Protein AF-A0A1D1YN50-F1 (afdb_monomer)

InterPro domains:
  IPR000490 Glycoside hydrolase family 17 [PF00332] (2-172)
  IPR000490 Glycoside hydrolase family 17 [PF00332] (210-280)
  IPR012946 X8 domain [PF07983] (283-335)
  IPR012946 X8 domain [SM00768] (282-335)
  IPR017853 Glycoside hydrolase superfamily [SSF51445] (2-279)
  IPR044965 Glycoside hydrolase family 17, plant [PTHR32227] (2-334)

Foldseek 3Di:
DQEEQCVPPPVVCLVVRLVSQVVVLVVCVVVVNLVVDPGEYEHELVQWPDLPQLLVQAGDPVNLVSVVSRQVSCLVSVAAHEYADELQVVCLVPVVPDLCQSLLHPPDPFDADPVVRFTRSHPRLSSQSSVQSRCVVSVAHQDQDLDPPRDGDDRSGHAYEYAEYFAFAFQWDQPPPPDDPVVVPPPDDDPVVVVVVVVVSVVSDGPGGPQHHLVSRQSSLQSVQVCLVVQQQAHRVGRPGNYHYDYPDQEQQPPDDDTPRNRGRHCAYPVRHGSHDHDHLDQDFADCVVDLVVLQVLLCCLVDPNNPFPLQQCPVVHVQVPPVGSRSSSSRSVSD

Radius of gyration: 25.2 Å; Cα contacts (8 Å, |Δi|>4): 564; chains: 1; bounding box: 48×64×89 Å

Organism: NCBI:txid1678845

Mean predicted aligned error: 11.08 Å

pLDDT: mean 86.85, std 17.33, range [34.88, 98.62]

Solvent-accessible surface area (backbone atoms only — not comparable to full-atom values): 18450 Å² total; per-residue (Å²): 109,61,66,64,25,34,72,77,80,38,53,92,46,41,88,50,44,57,59,52,45,47,56,54,41,55,55,31,47,76,72,74,35,38,86,82,54,65,63,35,42,35,36,47,59,78,54,40,69,35,50,76,55,23,72,60,10,28,55,31,77,86,49,45,79,54,46,52,63,40,52,53,47,21,46,76,61,74,15,44,52,27,30,34,50,47,41,45,59,58,34,42,79,37,71,85,51,57,63,42,21,46,36,49,38,80,89,52,94,47,49,76,26,85,85,70,72,42,65,31,56,26,41,58,44,35,49,54,42,8,50,51,30,20,37,38,75,74,73,48,53,57,63,56,58,59,48,103,82,70,51,81,46,70,72,71,27,39,52,66,31,32,65,29,31,47,37,27,34,35,14,67,33,74,66,74,79,79,72,57,87,75,63,73,75,62,89,79,67,58,74,68,60,54,51,53,50,52,52,50,59,71,60,46,65,59,51,67,46,54,78,36,25,53,69,48,18,34,46,30,52,34,40,53,44,52,32,48,77,67,71,60,40,31,32,84,88,42,63,86,41,75,54,54,71,37,74,37,34,68,45,36,38,84,81,49,70,82,59,45,32,61,27,25,30,24,47,17,41,85,87,70,48,67,66,51,82,60,80,64,89,77,77,57,71,55,62,75,87,69,36,70,69,56,38,43,55,50,30,52,41,19,56,30,98,84,48,74,22,79,46,65,43,51,33,94,94,27,93,53,24,73,67,88,42,58,53,54,44,24,20,51,33,76,60,100

Structure (mmCIF, N/CA/C/O backbone):
data_AF-A0A1D1YN50-F1
#
_entry.id   AF-A0A1D1YN50-F1
#
loop_
_atom_site.group_PDB
_atom_site.id
_atom_site.type_symbol
_atom_site.label_atom_id
_atom_site.label_alt_id
_atom_site.label_comp_id
_atom_site.label_asym_id
_atom_site.label_entity_id
_atom_site.label_seq_id
_atom_site.pdbx_PDB_ins_code
_atom_site.Cartn_x
_atom_site.Cartn_y
_atom_site.Cartn_z
_atom_site.occupancy
_atom_site.B_iso_or_equiv
_atom_site.auth_seq_id
_atom_site.auth_comp_id
_atom_site.auth_asym_id
_atom_site.auth_atom_id
_atom_site.pdbx_PDB_model_num
ATOM 1 N N . LYS A 1 1 ? -10.256 -10.480 0.791 1.00 93.31 1 LYS A N 1
ATOM 2 C CA . LYS A 1 1 ? -10.652 -9.081 1.080 1.00 93.31 1 LYS A CA 1
ATOM 3 C C . LYS A 1 1 ? -12.110 -8.885 0.661 1.00 93.31 1 LYS A C 1
ATOM 5 O O . LYS A 1 1 ? -12.499 -9.500 -0.323 1.00 93.31 1 LYS A O 1
ATOM 10 N N . VAL A 1 2 ? -12.921 -8.123 1.396 1.00 97.31 2 VAL A N 1
ATOM 11 C CA . VAL A 1 2 ? -14.353 -7.904 1.106 1.00 97.31 2 VAL A CA 1
ATOM 12 C C . VAL A 1 2 ? -14.542 -6.470 0.621 1.00 97.31 2 VAL A C 1
ATOM 14 O O . VAL A 1 2 ? -14.718 -5.575 1.432 1.00 97.31 2 VAL A O 1
ATOM 17 N N . GLY A 1 3 ? -14.489 -6.260 -0.696 1.00 96.38 3 GLY A N 1
ATOM 18 C CA . GLY A 1 3 ? -14.422 -4.922 -1.297 1.00 96.38 3 GLY A CA 1
ATOM 19 C C . GLY A 1 3 ? -12.984 -4.421 -1.478 1.00 96.38 3 GLY A C 1
ATOM 20 O O . GLY A 1 3 ? -12.044 -5.034 -0.972 1.00 96.38 3 GLY A O 1
ATOM 21 N N . ASN A 1 4 ? -12.837 -3.334 -2.240 1.00 97.06 4 ASN A N 1
ATOM 22 C CA . ASN A 1 4 ? -11.591 -2.598 -2.465 1.00 97.06 4 ASN A CA 1
ATOM 23 C C . ASN A 1 4 ? -11.935 -1.107 -2.558 1.00 97.06 4 ASN A C 1
ATOM 25 O O . ASN A 1 4 ? -12.785 -0.746 -3.370 1.00 97.06 4 ASN A O 1
ATOM 29 N N . GLU A 1 5 ? -11.351 -0.279 -1.689 1.00 96.75 5 GLU A N 1
ATOM 30 C CA . GLU A 1 5 ? -11.518 1.185 -1.681 1.00 96.75 5 GLU A CA 1
ATOM 31 C C . GLU A 1 5 ? -12.987 1.646 -1.731 1.00 96.75 5 GLU A C 1
ATOM 33 O O . GLU A 1 5 ? -13.339 2.636 -2.368 1.00 96.75 5 GLU A O 1
ATOM 38 N N . VAL A 1 6 ? -13.877 0.914 -1.054 1.00 98.06 6 VAL A N 1
ATOM 39 C CA . VAL A 1 6 ? -15.337 1.071 -1.189 1.00 98.06 6 VAL A CA 1
ATOM 40 C C . VAL A 1 6 ? -15.799 2.495 -0.883 1.00 98.06 6 VAL A C 1
ATOM 42 O O . VAL A 1 6 ? -16.655 3.013 -1.591 1.00 98.06 6 VAL A O 1
ATOM 45 N N . PHE A 1 7 ? -15.204 3.155 0.114 1.00 96.62 7 PHE A N 1
A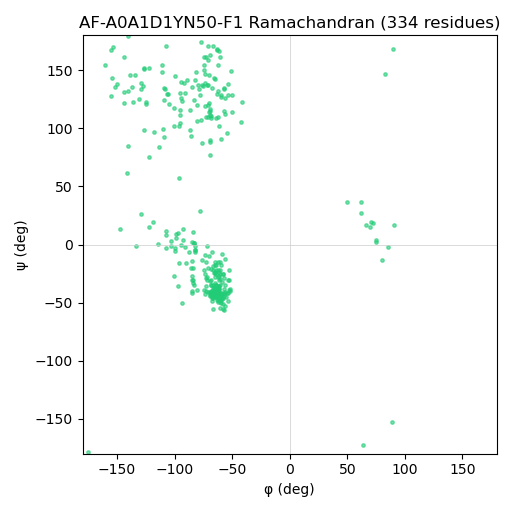TOM 46 C CA . PHE A 1 7 ? -15.547 4.536 0.469 1.00 96.62 7 PHE A CA 1
ATOM 47 C C . PHE A 1 7 ? -15.300 5.536 -0.670 1.00 96.62 7 PHE A C 1
ATOM 49 O O . PHE A 1 7 ? -16.020 6.526 -0.768 1.00 96.62 7 PHE A O 1
ATOM 56 N N . GLN A 1 8 ? -14.327 5.257 -1.540 1.00 94.44 8 GLN A N 1
ATOM 57 C CA . GLN A 1 8 ? -13.980 6.088 -2.689 1.00 94.44 8 GLN A CA 1
ATOM 58 C C . GLN A 1 8 ? -14.712 5.619 -3.957 1.00 94.44 8 GLN A C 1
ATOM 60 O O . GLN A 1 8 ? -15.359 6.413 -4.636 1.00 94.44 8 GLN A O 1
ATOM 65 N N . GLN A 1 9 ? -14.641 4.323 -4.272 1.00 95.19 9 GLN A N 1
ATOM 66 C CA . GLN A 1 9 ? -15.105 3.780 -5.554 1.00 95.19 9 GLN A CA 1
ATOM 67 C C . GLN A 1 9 ? -16.609 3.481 -5.585 1.00 95.19 9 GLN A C 1
ATOM 69 O O . GLN A 1 9 ? -17.235 3.533 -6.645 1.00 95.19 9 GLN A O 1
ATOM 74 N N . ARG A 1 10 ? -17.200 3.127 -4.437 1.00 96.44 10 ARG A N 1
ATOM 75 C CA . ARG A 1 10 ? -18.609 2.725 -4.289 1.00 96.44 10 ARG A CA 1
ATOM 76 C C . ARG A 1 10 ? -19.203 3.275 -2.989 1.00 96.44 10 ARG A C 1
ATOM 78 O O . ARG A 1 10 ? -19.631 2.495 -2.131 1.00 96.44 10 ARG A O 1
ATOM 85 N N . PRO A 1 11 ? -19.253 4.612 -2.822 1.00 95.62 11 PRO A N 1
ATOM 86 C CA . PRO A 1 11 ? -19.730 5.234 -1.589 1.00 95.62 11 PRO A CA 1
ATOM 87 C C . PRO A 1 11 ? -21.166 4.820 -1.230 1.00 95.62 11 PRO A C 1
ATOM 89 O O . PRO A 1 11 ? -21.508 4.774 -0.047 1.00 95.62 11 PRO A O 1
ATOM 92 N N . ASP A 1 12 ? -21.973 4.433 -2.223 1.00 97.31 12 ASP A N 1
ATOM 93 C CA . ASP A 1 12 ? -23.318 3.873 -2.064 1.00 97.31 12 ASP A CA 1
ATOM 94 C C . ASP A 1 12 ? -23.356 2.561 -1.254 1.00 97.31 12 ASP A C 1
ATOM 96 O O . ASP A 1 12 ? -24.384 2.231 -0.664 1.00 97.31 12 ASP A O 1
ATOM 100 N N . LEU A 1 13 ? -22.237 1.835 -1.171 1.00 97.56 13 LEU A N 1
ATOM 101 C CA . LEU A 1 13 ? -22.103 0.577 -0.431 1.00 97.56 13 LEU A CA 1
ATOM 102 C C . LEU A 1 13 ? -21.437 0.733 0.948 1.00 97.56 13 LEU A C 1
ATOM 104 O O . LEU A 1 13 ? -21.367 -0.249 1.693 1.00 97.56 13 LEU A O 1
ATOM 108 N N . SER A 1 14 ? -20.986 1.935 1.328 1.00 97.25 14 SER A N 1
ATOM 109 C CA . SER A 1 14 ? -20.214 2.179 2.565 1.00 97.25 14 SER A CA 1
ATOM 110 C C . SER A 1 14 ? -20.910 1.656 3.825 1.00 97.25 14 SER A C 1
ATOM 112 O O . SER A 1 14 ? -20.288 1.009 4.666 1.00 97.25 14 SER A O 1
ATOM 114 N N . SER A 1 15 ? -22.226 1.860 3.927 1.00 97.12 15 SER A N 1
ATOM 115 C CA . SER A 1 15 ? -23.041 1.424 5.070 1.00 97.12 15 SER A CA 1
ATOM 116 C C . SER A 1 15 ? -23.190 -0.099 5.180 1.00 97.12 15 SER A C 1
ATOM 118 O O . SER A 1 15 ? -23.494 -0.617 6.254 1.00 97.12 15 SER A O 1
ATOM 120 N N . SER A 1 16 ? -22.970 -0.830 4.084 1.00 98.12 16 SER A N 1
ATOM 121 C CA . SER A 1 16 ? -23.104 -2.291 4.026 1.00 98.12 16 SER A CA 1
ATOM 122 C C . SER A 1 16 ? -21.778 -3.026 4.222 1.00 98.12 16 SER A C 1
ATOM 124 O O . SER A 1 16 ? -21.791 -4.223 4.511 1.00 98.12 16 SER A O 1
ATOM 126 N N . LEU A 1 17 ? -20.643 -2.329 4.096 1.00 98.31 17 LEU A N 1
ATOM 127 C CA . LEU A 1 17 ? -19.309 -2.929 4.069 1.00 98.31 17 LEU A CA 1
ATOM 128 C C . LEU A 1 17 ? -19.003 -3.766 5.316 1.00 98.31 17 LEU A C 1
ATOM 130 O O . LEU A 1 17 ? -18.729 -4.960 5.210 1.00 98.31 17 LEU A O 1
ATOM 134 N N . VAL A 1 18 ? -19.107 -3.171 6.507 1.00 98.19 18 VAL A N 1
ATOM 135 C CA . VAL A 1 18 ? -18.764 -3.859 7.766 1.00 98.19 18 VAL A CA 1
ATOM 136 C C . VAL A 1 18 ? -19.699 -5.043 8.023 1.00 98.19 18 VAL A C 1
ATOM 138 O O . VAL A 1 18 ? -19.264 -6.092 8.494 1.00 98.19 18 VAL A O 1
ATOM 141 N N . ARG A 1 19 ? -20.978 -4.932 7.639 1.00 98.38 19 ARG A N 1
ATOM 142 C CA . ARG A 1 19 ? -21.922 -6.055 7.722 1.00 98.38 19 ARG A CA 1
ATOM 143 C C . ARG A 1 19 ? -21.535 -7.189 6.772 1.00 98.38 19 ARG A C 1
ATOM 145 O O . ARG A 1 19 ? -21.626 -8.353 7.153 1.00 98.38 19 ARG A O 1
ATOM 152 N N . ALA A 1 20 ? -21.091 -6.873 5.557 1.00 98.62 20 ALA A N 1
ATOM 153 C CA . ALA A 1 20 ? -20.591 -7.874 4.620 1.00 98.62 20 ALA A CA 1
ATOM 154 C C . ALA A 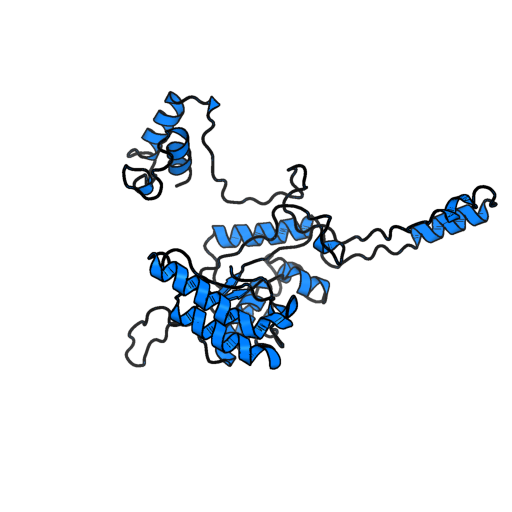1 20 ? -19.326 -8.565 5.161 1.00 98.62 20 ALA A C 1
ATOM 156 O O . ALA A 1 20 ? -19.239 -9.790 5.108 1.00 98.62 20 ALA A O 1
ATOM 157 N N . MET A 1 21 ? -18.395 -7.804 5.749 1.00 98.62 21 MET A N 1
ATOM 158 C CA . MET A 1 21 ? -17.210 -8.347 6.426 1.00 98.62 21 MET A CA 1
ATOM 159 C C . MET A 1 21 ? -17.595 -9.301 7.565 1.00 98.62 21 MET A C 1
ATOM 161 O O . MET A 1 21 ? -17.080 -10.418 7.621 1.00 98.62 21 MET A O 1
ATOM 165 N N . GLN A 1 22 ? -18.553 -8.913 8.414 1.00 98.50 22 GLN A N 1
ATOM 166 C CA . GLN A 1 22 ? -19.058 -9.759 9.498 1.00 98.50 22 GLN A CA 1
ATOM 167 C C . GLN A 1 22 ? -19.666 -11.065 8.977 1.00 98.50 22 GLN A C 1
ATOM 169 O O . GLN A 1 22 ? -19.322 -12.131 9.472 1.00 98.50 22 GLN A O 1
ATOM 174 N N . ASN A 1 23 ? -20.498 -11.010 7.934 1.00 98.62 23 ASN A N 1
ATOM 175 C CA . ASN A 1 23 ? -21.110 -12.212 7.364 1.00 98.62 23 ASN A CA 1
ATOM 176 C C . ASN A 1 23 ? -20.065 -13.205 6.819 1.00 98.62 23 ASN A C 1
ATOM 178 O O . ASN A 1 23 ? -20.232 -14.416 6.968 1.00 98.62 23 ASN A O 1
ATOM 182 N N . VAL A 1 24 ? -18.991 -12.707 6.190 1.00 98.62 24 VAL A N 1
ATOM 183 C CA . VAL A 1 24 ? -17.887 -13.554 5.704 1.00 98.62 24 VAL A CA 1
ATOM 184 C C . VAL A 1 24 ? -17.121 -14.164 6.877 1.00 98.62 24 VAL A C 1
ATOM 186 O O . VAL A 1 24 ? -16.859 -15.366 6.868 1.00 98.62 24 VAL A O 1
ATOM 189 N N . TYR A 1 25 ? -16.813 -13.368 7.904 1.00 98.44 25 TYR A N 1
ATOM 190 C CA . TYR A 1 25 ? -16.160 -13.856 9.119 1.00 98.44 25 TYR A CA 1
ATOM 191 C C . TYR A 1 25 ? -16.985 -14.943 9.816 1.00 98.44 25 TYR A C 1
ATOM 193 O O . TYR A 1 25 ? -16.456 -16.006 10.125 1.00 98.44 25 TYR A O 1
ATOM 201 N N . ASP A 1 26 ? -18.290 -14.729 9.993 1.00 98.38 26 ASP A N 1
ATOM 202 C CA . ASP A 1 26 ? -19.189 -15.700 10.623 1.00 98.38 26 ASP A CA 1
ATOM 203 C C . ASP A 1 26 ? -19.254 -17.011 9.824 1.00 98.38 26 ASP A C 1
ATOM 205 O O . ASP A 1 26 ? -19.351 -18.097 10.398 1.00 98.38 26 ASP A O 1
ATOM 209 N N . GLY A 1 27 ? -19.185 -16.926 8.491 1.00 98.56 27 GLY A N 1
ATOM 210 C CA . GLY A 1 27 ? -19.073 -18.090 7.613 1.00 98.56 27 GLY A CA 1
ATOM 211 C C . GLY A 1 27 ? -17.790 -18.886 7.859 1.00 98.56 27 GLY A C 1
ATOM 212 O O . GLY A 1 27 ? -17.854 -20.102 8.028 1.00 98.56 27 GLY A O 1
ATOM 213 N N . LEU A 1 28 ? -16.645 -18.204 7.942 1.00 98.12 28 LEU A N 1
ATOM 214 C CA . LEU A 1 28 ? -15.346 -18.819 8.238 1.00 98.12 28 LEU A CA 1
ATOM 215 C C . LEU A 1 28 ? -15.298 -19.411 9.652 1.00 98.12 28 LEU A C 1
ATOM 217 O O . LEU A 1 28 ? -14.777 -20.508 9.845 1.00 98.12 28 LEU A O 1
ATOM 221 N N . ALA A 1 29 ? -15.884 -18.727 10.635 1.00 97.44 29 ALA A N 1
ATOM 222 C CA . ALA A 1 29 ? -15.941 -19.190 12.018 1.00 97.44 29 ALA A CA 1
ATOM 223 C C . ALA A 1 29 ? -16.719 -20.509 12.147 1.00 97.44 29 ALA A C 1
ATOM 225 O O . ALA A 1 29 ? -16.277 -21.417 12.846 1.00 97.44 29 ALA A O 1
ATOM 226 N N . LYS A 1 30 ? -17.830 -20.664 11.411 1.00 98.25 30 LYS A N 1
ATOM 227 C CA . LYS A 1 30 ? -18.630 -21.906 11.395 1.00 98.25 30 LYS A CA 1
ATOM 228 C C . LYS A 1 30 ? -17.859 -23.134 10.914 1.00 98.25 30 LYS A C 1
ATOM 230 O O . LYS A 1 30 ? -18.234 -24.246 11.271 1.00 98.25 30 LYS A O 1
ATOM 235 N N . VAL A 1 31 ? -16.817 -22.941 10.109 1.00 97.81 31 VAL A N 1
ATOM 236 C CA . VAL A 1 31 ? -15.965 -24.019 9.583 1.00 97.81 31 VAL A CA 1
ATOM 237 C C . VAL A 1 31 ? -14.579 -24.050 10.237 1.00 97.81 31 VAL A C 1
ATOM 239 O O . VAL A 1 31 ? -13.696 -24.746 9.752 1.00 97.81 31 VAL A O 1
ATOM 242 N N . GLY A 1 32 ? -14.373 -23.305 11.331 1.00 94.62 32 GLY A N 1
ATOM 243 C CA . GLY A 1 32 ? -13.106 -23.290 12.070 1.00 94.62 32 GLY A CA 1
ATOM 244 C C . GLY A 1 32 ? -11.942 -22.604 11.343 1.00 94.62 32 GLY A C 1
ATOM 245 O O . GLY A 1 32 ? -10.792 -22.845 11.686 1.00 94.62 32 GLY A O 1
ATOM 246 N N . LEU A 1 33 ? -12.215 -21.755 10.344 1.00 96.19 33 LEU A N 1
ATOM 247 C CA . LEU A 1 33 ? -11.190 -21.090 9.523 1.00 96.19 33 LEU A CA 1
ATOM 248 C C . LEU A 1 33 ? -10.954 -19.616 9.885 1.00 96.19 33 LEU A C 1
ATOM 250 O O . LEU A 1 33 ? -10.102 -18.978 9.274 1.00 96.19 33 LEU A O 1
ATOM 254 N N . ALA A 1 34 ? -11.678 -19.054 10.856 1.00 91.50 34 ALA A N 1
ATOM 255 C CA . ALA A 1 34 ? -11.581 -17.630 11.214 1.00 91.50 34 ALA A CA 1
ATOM 256 C C . ALA A 1 34 ? -10.204 -17.208 11.773 1.00 91.50 34 ALA A C 1
ATOM 258 O O . ALA A 1 34 ? -9.836 -16.031 11.704 1.00 91.50 34 ALA A O 1
ATOM 259 N N . ASP A 1 35 ? -9.423 -18.157 12.293 1.00 87.00 35 ASP A N 1
ATOM 260 C CA . ASP A 1 35 ? -8.054 -17.898 12.744 1.00 87.00 35 ASP A CA 1
ATOM 261 C C . ASP A 1 35 ? -7.036 -17.949 11.604 1.00 87.00 35 ASP A C 1
ATOM 263 O O . ASP A 1 35 ? -6.112 -17.139 11.585 1.00 87.00 35 ASP A O 1
ATOM 267 N N . ALA A 1 36 ? -7.250 -18.823 10.619 1.00 88.06 36 ALA A N 1
ATOM 268 C CA . ALA A 1 36 ? -6.369 -18.977 9.463 1.00 88.06 36 ALA A CA 1
ATOM 269 C C . ALA A 1 36 ? -6.655 -17.961 8.343 1.00 88.06 36 ALA A C 1
ATOM 271 O O . ALA A 1 36 ? -5.744 -17.533 7.640 1.00 88.06 36 ALA A O 1
ATOM 272 N N . ILE A 1 37 ? -7.918 -17.568 8.156 1.00 94.00 37 ILE A N 1
ATOM 273 C CA . ILE A 1 37 ? -8.361 -16.699 7.061 1.00 94.00 37 ILE A CA 1
ATOM 274 C C . ILE A 1 37 ? -8.934 -15.413 7.651 1.00 94.00 37 ILE A C 1
ATOM 276 O O . ILE A 1 37 ? -10.104 -15.331 8.029 1.00 94.00 37 ILE A O 1
ATOM 280 N N . LYS A 1 38 ? -8.099 -14.374 7.714 1.00 93.38 38 LYS A N 1
ATOM 281 C CA . LYS A 1 38 ? -8.502 -13.066 8.235 1.00 93.38 38 LYS A CA 1
ATOM 282 C C . LYS A 1 38 ? -9.297 -12.265 7.200 1.00 93.38 38 LYS A C 1
ATOM 284 O O . LYS A 1 38 ? -8.927 -12.151 6.030 1.00 93.38 38 LYS A O 1
ATOM 289 N N . VAL A 1 39 ? -10.408 -11.679 7.644 1.00 96.75 39 VAL A N 1
ATOM 290 C CA . VAL A 1 39 ? -11.280 -10.841 6.810 1.00 96.75 39 VAL A CA 1
ATOM 291 C C . VAL A 1 39 ? -10.844 -9.386 6.918 1.00 96.75 39 VAL A C 1
ATOM 293 O O . VAL A 1 39 ? -10.695 -8.858 8.012 1.00 96.75 39 VAL A O 1
ATOM 296 N N . SER A 1 40 ? -10.669 -8.721 5.778 1.00 96.12 40 SER A N 1
ATOM 297 C CA . SER A 1 40 ? -10.377 -7.287 5.734 1.00 96.12 40 SER A CA 1
ATOM 298 C C . SER A 1 40 ? -10.849 -6.646 4.426 1.00 96.12 40 SER A C 1
ATOM 300 O O . SER A 1 40 ? -11.230 -7.369 3.501 1.00 96.12 40 SER A O 1
ATOM 302 N N . SER A 1 41 ? -10.836 -5.317 4.343 1.00 97.50 41 SER A N 1
ATOM 303 C CA . SER A 1 41 ? -11.153 -4.533 3.144 1.00 97.50 41 SER A CA 1
ATOM 304 C C . SER A 1 41 ? -10.128 -3.405 2.998 1.00 97.50 41 SER A C 1
ATOM 306 O O . SER A 1 41 ? -10.008 -2.601 3.920 1.00 97.50 41 SER A O 1
ATOM 308 N N . PRO A 1 42 ? -9.405 -3.315 1.870 1.00 97.38 42 PRO A N 1
ATOM 309 C CA . PRO A 1 42 ? -8.535 -2.189 1.574 1.00 97.38 42 PRO A CA 1
ATOM 310 C C . PRO A 1 42 ? -9.293 -0.866 1.592 1.00 97.38 42 PRO A C 1
ATOM 312 O O . PRO A 1 42 ? -10.380 -0.752 1.014 1.00 97.38 42 PRO A O 1
ATOM 315 N N . VAL A 1 43 ? -8.708 0.123 2.253 1.00 98.19 43 VAL A N 1
ATOM 316 C CA . VAL A 1 43 ? -9.152 1.515 2.254 1.00 98.19 43 VAL A CA 1
ATOM 317 C C . VAL A 1 43 ? -8.139 2.331 1.456 1.00 98.19 43 VAL A C 1
ATOM 319 O O . VAL A 1 43 ? -6.934 2.162 1.628 1.00 98.19 43 VAL A O 1
ATOM 322 N N . ALA A 1 44 ? -8.611 3.205 0.572 1.00 97.69 44 ALA A N 1
ATOM 323 C CA . ALA A 1 44 ? -7.735 4.124 -0.144 1.00 97.69 44 ALA A CA 1
ATOM 324 C C . ALA A 1 44 ? -7.084 5.101 0.848 1.00 97.69 44 ALA A C 1
ATOM 326 O O . ALA A 1 44 ? -7.737 5.562 1.790 1.00 97.69 44 ALA A O 1
ATOM 327 N N . PHE A 1 45 ? -5.814 5.455 0.637 1.00 97.75 45 PHE A N 1
ATOM 328 C CA . PHE A 1 45 ? -5.128 6.432 1.493 1.00 97.75 45 PHE A CA 1
ATOM 329 C C . PHE A 1 45 ? -5.837 7.799 1.535 1.00 97.75 45 PHE A C 1
ATOM 331 O O . PHE A 1 45 ? -5.746 8.519 2.529 1.00 97.75 45 PHE A O 1
ATOM 338 N N . ASP A 1 46 ? -6.603 8.138 0.494 1.00 95.50 46 ASP A N 1
ATOM 339 C CA . ASP A 1 46 ? -7.380 9.377 0.425 1.00 95.50 46 ASP A CA 1
ATOM 340 C C . ASP A 1 46 ? -8.540 9.450 1.433 1.00 95.50 46 ASP A C 1
ATOM 342 O O . ASP A 1 46 ? -9.139 10.515 1.579 1.00 95.50 46 ASP A O 1
ATOM 346 N N . ALA A 1 47 ? -8.824 8.375 2.178 1.00 97.81 47 ALA A N 1
ATOM 347 C CA . ALA A 1 47 ? -9.739 8.393 3.316 1.00 97.81 47 ALA A CA 1
ATOM 348 C C . ALA A 1 47 ? -9.243 9.278 4.478 1.00 97.81 47 ALA A C 1
ATOM 350 O O . ALA A 1 47 ? -10.027 9.608 5.377 1.00 97.81 47 ALA A O 1
ATOM 351 N N . LEU A 1 48 ? -7.962 9.667 4.483 1.00 98.25 48 LEU A N 1
ATOM 352 C CA . LEU A 1 48 ? -7.427 10.688 5.381 1.00 98.25 48 LEU A CA 1
ATOM 353 C C . LEU A 1 48 ? -7.761 12.095 4.855 1.00 98.25 48 LEU A C 1
ATOM 355 O O . LEU A 1 48 ? -7.658 12.375 3.665 1.00 98.25 48 LEU A O 1
ATOM 359 N N . ASP A 1 49 ? -8.160 12.985 5.761 1.00 97.12 49 ASP A N 1
ATOM 360 C CA . ASP A 1 49 ? -8.311 14.426 5.500 1.00 97.12 49 ASP A CA 1
ATOM 361 C C . ASP A 1 49 ? -6.973 15.154 5.676 1.00 97.12 49 ASP A C 1
ATOM 363 O O . ASP A 1 49 ? -6.587 15.994 4.871 1.00 97.12 49 ASP A O 1
ATOM 367 N N . VAL A 1 50 ? -6.227 14.789 6.723 1.00 95.94 50 VAL A N 1
ATOM 368 C CA . VAL A 1 50 ? -4.846 15.237 6.919 1.00 95.94 50 VAL A CA 1
ATOM 369 C C . VAL A 1 50 ? -3.954 14.042 7.144 1.00 95.94 50 VAL A C 1
ATOM 371 O O . VAL A 1 50 ? -4.292 13.134 7.901 1.00 95.94 50 VAL A O 1
ATOM 374 N N . SER A 1 51 ? -2.806 14.083 6.475 1.00 96.12 51 SER A N 1
ATOM 375 C CA . SER A 1 51 ? -1.755 13.072 6.543 1.00 96.12 51 SER A CA 1
ATOM 376 C C . SER A 1 51 ? -0.354 13.667 6.723 1.00 96.12 51 SER A C 1
ATOM 378 O O . SER A 1 51 ? 0.617 12.919 6.787 1.00 96.12 51 SER A O 1
ATOM 380 N N . PHE A 1 52 ? -0.226 15.000 6.774 1.00 94.75 52 PHE A N 1
ATOM 381 C CA . PHE A 1 52 ? 1.044 15.684 7.011 1.00 94.75 52 PHE A CA 1
ATOM 382 C C . PHE A 1 52 ? 0.867 16.916 7.928 1.00 94.75 52 PHE A C 1
ATOM 384 O O . PHE A 1 52 ? -0.011 17.738 7.653 1.00 94.75 52 PHE A O 1
ATOM 391 N N . PRO A 1 53 ? 1.702 17.081 8.976 1.00 96.88 53 PRO A N 1
ATOM 392 C CA . PRO A 1 53 ? 2.663 16.084 9.459 1.00 96.88 53 PRO A CA 1
ATOM 393 C C . PRO A 1 53 ? 1.943 14.804 9.945 1.00 96.88 53 PRO A C 1
ATOM 395 O O . PRO A 1 53 ? 0.766 14.891 10.310 1.00 96.88 53 PRO A O 1
ATOM 398 N N . PRO A 1 54 ? 2.595 13.620 9.930 1.00 97.94 54 PRO A N 1
ATOM 399 C CA . PRO A 1 54 ? 1.942 12.346 10.253 1.00 97.94 54 PRO A CA 1
ATOM 400 C C . PRO A 1 54 ? 1.188 12.342 11.585 1.00 97.94 54 PRO A C 1
ATOM 402 O O . PRO A 1 54 ? 0.077 11.827 11.650 1.00 97.94 54 PRO A O 1
ATOM 405 N N . SER A 1 55 ? 1.726 12.996 12.618 1.00 97.62 55 SER A N 1
ATOM 406 C CA . SER A 1 55 ? 1.099 13.192 13.937 1.00 97.62 55 SER A CA 1
ATOM 407 C C . SER A 1 55 ? -0.305 13.794 13.930 1.00 97.62 55 SER A C 1
ATOM 409 O O . SER A 1 55 ? -1.039 13.645 14.905 1.00 97.62 55 SER A O 1
ATOM 411 N N . GLN A 1 56 ? -0.684 14.491 12.858 1.00 97.12 56 GLN A N 1
ATOM 412 C CA . GLN A 1 56 ? -2.011 15.085 12.684 1.00 97.12 56 GLN A CA 1
ATOM 413 C C . GLN A 1 56 ? -2.941 14.231 11.818 1.00 97.12 56 GLN A C 1
ATOM 415 O O . GLN A 1 56 ? -4.027 14.694 11.451 1.00 97.12 56 GLN A O 1
ATOM 420 N N . GLY A 1 57 ? -2.511 13.008 11.495 1.00 98.00 57 GLY A N 1
ATOM 421 C CA . GLY A 1 57 ? -3.280 11.999 10.790 1.00 98.00 57 GLY A CA 1
ATOM 422 C C . GLY A 1 57 ? -4.719 11.949 11.285 1.00 98.00 57 GLY A C 1
ATOM 423 O O . GLY A 1 57 ? -4.966 11.770 12.477 1.00 98.00 57 GLY A O 1
ATOM 424 N N . ARG A 1 58 ? -5.684 12.132 10.381 1.00 98.19 58 ARG A N 1
ATOM 425 C CA . ARG A 1 58 ? -7.113 12.028 10.705 1.00 98.19 58 ARG A CA 1
ATOM 426 C C . ARG A 1 58 ? -7.917 11.566 9.504 1.00 98.19 58 ARG A C 1
ATOM 428 O O . ARG A 1 58 ? -7.720 12.051 8.392 1.00 98.19 58 ARG A O 1
ATOM 435 N N . PHE A 1 59 ? -8.869 10.671 9.743 1.00 98.56 59 PHE A N 1
ATOM 436 C CA . PHE A 1 59 ? -9.848 10.282 8.733 1.00 98.56 59 PHE A CA 1
ATOM 437 C C . PHE A 1 59 ? -10.827 11.422 8.447 1.00 98.56 59 PHE A C 1
ATOM 439 O O . PHE A 1 59 ? -11.219 12.153 9.368 1.00 98.56 59 PHE A O 1
ATOM 446 N N . ARG A 1 60 ? -11.267 11.529 7.190 1.00 98.31 60 ARG A N 1
ATOM 447 C CA . ARG A 1 60 ? -12.320 12.468 6.785 1.00 98.31 60 ARG A CA 1
ATOM 448 C C . ARG A 1 60 ? -13.573 12.291 7.636 1.00 98.31 60 ARG A C 1
ATOM 450 O O . ARG A 1 60 ? -13.969 11.165 7.945 1.00 98.31 60 ARG A O 1
ATOM 457 N N . GLY A 1 61 ? -14.178 13.408 8.038 1.00 97.94 61 GLY A N 1
ATOM 458 C CA . GLY A 1 61 ? -15.247 13.437 9.041 1.00 97.94 61 GLY A CA 1
ATOM 459 C C . GLY A 1 61 ? -16.449 12.569 8.667 1.00 97.94 61 GLY A C 1
ATOM 460 O O . GLY A 1 61 ? -16.956 11.816 9.496 1.00 97.94 61 GLY A O 1
ATOM 461 N N . GLU A 1 62 ? -16.855 12.610 7.400 1.00 96.94 62 GLU A N 1
ATOM 462 C CA . GLU A 1 62 ? -17.963 11.829 6.852 1.00 96.94 62 GLU A CA 1
ATOM 463 C C . GLU A 1 62 ? -17.706 10.315 6.868 1.00 96.94 62 GLU A C 1
ATOM 465 O O . GLU A 1 62 ? -18.649 9.531 6.994 1.00 96.94 62 GLU A O 1
ATOM 470 N N . LEU A 1 63 ? -16.438 9.891 6.808 1.00 98.12 63 LEU A N 1
ATOM 471 C CA . LEU A 1 63 ? -16.060 8.478 6.786 1.00 98.12 63 LEU A CA 1
ATOM 472 C C . LEU A 1 63 ? -15.946 7.863 8.184 1.00 98.12 63 LEU A C 1
ATOM 474 O O . LEU A 1 63 ? -16.052 6.645 8.329 1.00 98.12 63 LEU A O 1
ATOM 478 N N . GLN A 1 64 ? -15.779 8.675 9.233 1.00 97.75 64 GLN A N 1
ATOM 479 C CA . GLN A 1 64 ? -15.545 8.175 10.594 1.00 97.75 64 GLN A CA 1
ATOM 480 C C . GLN A 1 64 ? -16.677 7.271 11.105 1.00 97.75 64 GLN A C 1
ATOM 482 O O . GLN A 1 64 ? -16.414 6.320 11.841 1.00 97.75 64 GLN A O 1
ATOM 487 N N . SER A 1 65 ? -17.923 7.530 10.691 1.00 97.44 65 SER A N 1
ATOM 488 C CA . SER A 1 65 ? -19.086 6.702 11.051 1.00 97.44 65 SER A CA 1
ATOM 489 C C . SER A 1 65 ? -19.028 5.277 10.478 1.00 97.44 65 SER A C 1
ATOM 491 O O . SER A 1 65 ? -19.605 4.364 11.067 1.00 97.44 65 SER A O 1
ATOM 493 N N . TYR A 1 66 ? -18.284 5.066 9.387 1.00 97.69 66 TYR A N 1
ATOM 494 C CA . TYR A 1 66 ? -18.055 3.756 8.769 1.00 97.69 66 TYR A CA 1
ATOM 495 C C . TYR A 1 66 ? -16.732 3.123 9.216 1.00 97.69 66 TYR A C 1
ATOM 497 O O . TYR A 1 66 ? -16.659 1.910 9.414 1.00 97.69 66 TYR A O 1
ATOM 505 N N . ILE A 1 67 ? -15.697 3.943 9.425 1.00 97.69 67 ILE A N 1
ATOM 506 C CA . ILE A 1 67 ? -14.361 3.482 9.819 1.00 97.69 67 ILE A CA 1
ATOM 507 C C . ILE A 1 67 ? -14.340 3.005 11.273 1.00 97.69 67 ILE A C 1
ATOM 509 O O . ILE A 1 67 ? -13.743 1.971 11.550 1.00 97.69 67 ILE A O 1
ATOM 513 N N . ARG A 1 68 ? -15.029 3.678 12.208 1.00 97.19 68 ARG A N 1
ATOM 514 C CA . ARG A 1 68 ? -15.071 3.244 13.621 1.00 97.19 68 ARG A CA 1
ATOM 515 C C . ARG A 1 68 ? -15.571 1.792 13.774 1.00 97.19 68 ARG A C 1
ATOM 517 O O . ARG A 1 68 ? -14.824 0.988 14.329 1.00 97.19 68 ARG A O 1
ATOM 524 N N . PRO A 1 69 ? -16.740 1.395 13.221 1.00 97.56 69 PRO A N 1
ATOM 525 C CA . PRO A 1 69 ? -17.179 -0.003 13.262 1.00 97.56 69 PRO A CA 1
ATOM 526 C C . PRO A 1 69 ? -16.230 -0.981 12.555 1.00 97.56 69 PRO A C 1
ATOM 528 O O . PRO A 1 69 ? -16.143 -2.143 12.948 1.00 97.56 69 PRO A O 1
ATOM 531 N N . MET A 1 70 ? -15.529 -0.533 11.510 1.00 97.62 70 MET A N 1
ATOM 532 C CA . MET A 1 70 ? -14.547 -1.344 10.790 1.00 97.62 70 MET A CA 1
ATOM 533 C C . MET A 1 70 ? -13.302 -1.617 11.646 1.00 97.62 70 MET A C 1
ATOM 535 O O . MET A 1 70 ? -12.863 -2.760 11.742 1.00 97.62 70 MET A O 1
ATOM 539 N N . LEU A 1 71 ? -12.777 -0.601 12.336 1.00 96.19 71 LEU A N 1
ATOM 540 C CA . LEU A 1 71 ? -11.674 -0.754 13.288 1.00 96.19 71 LEU A CA 1
ATOM 541 C C . LEU A 1 71 ? -12.073 -1.649 14.474 1.00 96.19 71 LEU A C 1
ATOM 543 O O . LEU A 1 71 ? -11.309 -2.535 14.857 1.00 96.19 71 LEU A O 1
ATOM 547 N N . ASP A 1 72 ? -13.295 -1.494 14.999 1.00 95.50 72 ASP A N 1
ATOM 548 C CA . ASP A 1 72 ? -13.849 -2.379 16.035 1.00 95.50 72 ASP A CA 1
ATOM 549 C C . ASP A 1 72 ? -13.997 -3.829 15.557 1.00 95.50 72 ASP A C 1
ATOM 551 O O . ASP A 1 72 ? -13.801 -4.764 16.337 1.00 95.50 72 ASP A O 1
ATOM 555 N N . PHE A 1 73 ? -14.373 -4.044 14.294 1.00 96.12 73 PHE A N 1
ATOM 556 C CA . PHE A 1 73 ? -14.391 -5.374 13.690 1.00 96.12 73 PHE A CA 1
ATOM 557 C C . PHE A 1 73 ? -12.984 -5.971 13.696 1.00 96.12 73 PHE A C 1
ATOM 559 O O . PHE A 1 73 ? -12.789 -7.028 14.290 1.00 96.12 73 PHE A O 1
ATOM 566 N N . HIS A 1 74 ? -12.006 -5.253 13.143 1.00 94.81 74 HIS A N 1
ATOM 567 C CA . HIS A 1 74 ? -10.627 -5.718 13.051 1.00 94.81 74 HIS A CA 1
ATOM 568 C C . HIS A 1 74 ? -10.019 -6.080 14.410 1.00 94.81 74 HIS A C 1
ATOM 570 O O . HIS A 1 74 ? -9.406 -7.143 14.536 1.00 94.81 74 HIS A O 1
ATOM 576 N N . ARG A 1 75 ? -10.274 -5.255 15.439 1.00 90.88 75 ARG A N 1
ATOM 577 C CA . ARG A 1 75 ? -9.786 -5.491 16.805 1.00 90.88 75 ARG A CA 1
ATOM 578 C C . ARG A 1 75 ? -10.367 -6.780 17.381 1.00 90.88 75 ARG A C 1
ATOM 580 O O . ARG A 1 75 ? -9.652 -7.555 18.000 1.00 90.88 75 ARG A O 1
ATOM 587 N N . ARG A 1 76 ? -11.665 -7.030 17.167 1.00 91.75 76 ARG A N 1
ATOM 588 C CA . ARG A 1 76 ? -12.352 -8.229 17.683 1.00 91.75 76 ARG A CA 1
ATOM 589 C C . ARG A 1 76 ? -11.966 -9.512 16.948 1.00 91.75 76 ARG A C 1
ATOM 591 O O . ARG A 1 76 ? -12.050 -10.579 17.544 1.00 91.75 76 ARG A O 1
ATOM 598 N N . THR A 1 77 ? -11.593 -9.428 15.673 1.00 92.44 77 THR A N 1
ATOM 599 C CA . THR A 1 77 ? -11.284 -10.601 14.833 1.00 92.44 77 THR A CA 1
ATOM 600 C C . THR A 1 77 ? -9.785 -10.881 14.695 1.00 92.44 77 THR A C 1
ATOM 602 O O . THR A 1 77 ? -9.399 -11.882 14.079 1.00 92.44 77 THR A O 1
ATOM 605 N N . GLY A 1 78 ? -8.933 -10.004 15.237 1.00 89.00 78 GLY A N 1
ATOM 606 C CA . GLY A 1 78 ? -7.476 -10.099 15.122 1.00 89.00 78 GLY A CA 1
ATOM 607 C C . GLY A 1 78 ? -6.996 -10.014 13.671 1.00 89.00 78 GLY A C 1
ATOM 608 O O . GLY A 1 78 ? -6.107 -10.754 13.269 1.00 89.00 78 GLY A O 1
ATOM 609 N N . SER A 1 79 ? -7.659 -9.194 12.855 1.00 90.75 79 SER A N 1
ATOM 610 C CA . SER A 1 79 ? -7.291 -8.943 11.453 1.00 90.75 79 SER A CA 1
ATOM 611 C C . SER A 1 79 ? -6.779 -7.518 11.301 1.00 90.75 79 SER A C 1
ATOM 613 O O . SER A 1 79 ? -7.255 -6.650 12.024 1.00 90.75 79 SER A O 1
ATOM 615 N N . ASP A 1 80 ? -5.942 -7.248 10.309 1.00 90.44 80 ASP A N 1
ATOM 616 C CA . ASP A 1 80 ? -5.405 -5.902 10.111 1.00 90.44 80 ASP A CA 1
ATOM 617 C C . ASP A 1 80 ? -6.351 -4.959 9.365 1.00 90.44 80 ASP A C 1
ATOM 619 O O . ASP A 1 80 ? -7.095 -5.356 8.453 1.00 90.44 80 ASP A O 1
ATOM 623 N N . PHE A 1 81 ? -6.247 -3.678 9.722 1.00 93.94 81 PHE A N 1
ATOM 624 C CA . PHE A 1 81 ? -6.775 -2.586 8.921 1.00 93.94 81 PHE A CA 1
ATOM 625 C C . PHE A 1 81 ? -5.869 -2.400 7.703 1.00 93.94 81 PHE A C 1
ATOM 627 O O . PHE A 1 81 ? -4.674 -2.154 7.840 1.00 93.94 81 PHE A O 1
ATOM 634 N N . THR A 1 82 ? -6.416 -2.565 6.501 1.00 94.81 82 THR A N 1
ATOM 635 C CA . THR A 1 82 ? -5.594 -2.589 5.284 1.00 94.81 82 THR A CA 1
ATOM 636 C C . THR A 1 82 ? -5.779 -1.338 4.463 1.00 94.81 82 THR A C 1
ATOM 638 O O . THR A 1 82 ? -6.918 -0.934 4.230 1.00 94.81 82 THR A O 1
ATOM 641 N N . VAL A 1 83 ? -4.675 -0.756 4.006 1.00 96.75 83 VAL A N 1
ATOM 642 C CA . VAL A 1 83 ? -4.677 0.507 3.267 1.00 96.75 83 VAL A CA 1
ATOM 643 C C . VAL A 1 83 ? -3.875 0.365 1.979 1.00 96.75 83 VAL A C 1
ATOM 645 O O . VAL A 1 83 ? -2.806 -0.240 1.969 1.00 96.75 83 VAL A O 1
ATOM 648 N N . ASN A 1 84 ? -4.377 0.937 0.893 1.00 98.00 84 ASN A N 1
ATOM 649 C CA . ASN A 1 84 ? -3.618 1.107 -0.340 1.00 98.00 84 ASN A CA 1
ATOM 650 C C . ASN A 1 84 ? -2.826 2.413 -0.243 1.00 98.00 84 ASN A C 1
ATOM 652 O O . ASN A 1 84 ? -3.429 3.481 -0.131 1.00 98.00 84 ASN A O 1
ATOM 656 N N . ILE A 1 85 ? -1.491 2.344 -0.248 1.00 97.75 85 ILE A N 1
ATOM 657 C CA . ILE A 1 85 ? -0.613 3.504 -0.032 1.00 97.75 85 ILE A CA 1
ATOM 658 C C . ILE A 1 85 ? 0.356 3.646 -1.201 1.00 97.75 85 ILE A C 1
ATOM 660 O O . ILE A 1 85 ? 1.189 2.778 -1.448 1.00 97.75 85 ILE A O 1
ATOM 664 N N . TYR A 1 86 ? 0.303 4.793 -1.875 1.00 97.94 86 TYR A N 1
ATOM 665 C CA . TYR A 1 86 ? 1.140 5.096 -3.033 1.00 97.94 86 TYR A CA 1
ATOM 666 C C . TYR A 1 86 ? 1.878 6.428 -2.837 1.00 97.94 86 TYR A C 1
ATOM 668 O O . TYR A 1 86 ? 1.316 7.490 -3.127 1.00 97.94 86 TYR A O 1
ATOM 676 N N . PRO A 1 87 ? 3.157 6.404 -2.417 1.00 98.44 87 PRO A N 1
ATOM 677 C CA . PRO A 1 87 ? 4.025 7.584 -2.425 1.00 98.44 87 PRO A CA 1
ATOM 678 C C . PRO A 1 87 ? 4.091 8.267 -3.798 1.00 98.44 87 PRO A C 1
ATOM 680 O O . PRO A 1 87 ? 4.201 9.490 -3.873 1.00 98.44 87 PRO A O 1
ATOM 683 N N . TYR A 1 88 ? 3.953 7.486 -4.877 1.00 98.25 88 TYR A N 1
ATOM 684 C CA . TYR A 1 88 ? 3.897 7.986 -6.249 1.00 98.25 88 TYR A CA 1
ATOM 685 C C . TYR A 1 88 ? 2.822 9.063 -6.445 1.00 98.25 88 TYR A C 1
ATOM 687 O O . TYR A 1 88 ? 3.134 10.117 -6.985 1.00 98.25 88 TYR A O 1
ATOM 695 N N . PHE A 1 89 ? 1.582 8.847 -5.986 1.00 96.12 89 PHE A N 1
ATOM 696 C CA . PHE A 1 89 ? 0.509 9.827 -6.196 1.00 96.12 89 PHE A CA 1
ATOM 697 C C . PHE A 1 89 ? 0.758 11.125 -5.424 1.00 96.12 89 PHE A C 1
ATOM 699 O O . PHE A 1 89 ? 0.567 12.206 -5.975 1.00 96.12 89 PHE A O 1
ATOM 706 N N . ALA A 1 90 ? 1.277 11.032 -4.196 1.00 96.06 90 ALA A N 1
ATOM 707 C CA . ALA A 1 90 ? 1.663 12.211 -3.424 1.00 96.06 90 ALA A CA 1
ATOM 708 C C . ALA A 1 90 ? 2.770 13.019 -4.126 1.00 96.06 90 ALA A C 1
ATOM 710 O O . ALA A 1 90 ? 2.670 14.240 -4.207 1.00 96.06 90 ALA A O 1
ATOM 711 N N . TYR A 1 91 ? 3.792 12.351 -4.675 1.00 97.44 91 TYR A N 1
ATOM 712 C CA . TYR A 1 91 ? 4.855 13.012 -5.440 1.00 97.44 91 TYR A CA 1
ATOM 713 C C . TYR A 1 91 ? 4.354 13.582 -6.777 1.00 97.44 91 TYR A C 1
ATOM 715 O O . TYR A 1 91 ? 4.702 14.704 -7.137 1.00 97.44 91 TYR A O 1
ATOM 723 N N . ARG A 1 92 ? 3.520 12.833 -7.511 1.00 95.19 92 ARG A N 1
ATOM 724 C CA . ARG A 1 92 ? 2.926 13.261 -8.788 1.00 95.19 92 ARG A CA 1
ATOM 725 C C . ARG A 1 92 ? 2.171 14.579 -8.624 1.00 95.19 92 ARG A C 1
ATOM 727 O O . ARG A 1 92 ? 2.318 15.472 -9.456 1.00 95.19 92 ARG A O 1
ATOM 734 N N . ASP A 1 93 ? 1.376 14.673 -7.560 1.00 93.44 93 ASP A N 1
ATOM 735 C CA . ASP A 1 93 ? 0.502 15.816 -7.294 1.00 93.44 93 ASP A CA 1
ATOM 736 C C . ASP A 1 93 ? 1.241 16.970 -6.592 1.00 93.44 93 ASP A C 1
ATOM 738 O O . ASP A 1 93 ? 0.798 18.116 -6.664 1.00 93.44 93 ASP A O 1
ATOM 742 N N . ASN A 1 94 ? 2.380 16.689 -5.947 1.00 94.62 94 ASN A N 1
ATOM 743 C CA . ASN A 1 94 ? 3.238 17.681 -5.308 1.00 94.62 94 ASN A CA 1
ATOM 744 C C . ASN A 1 94 ? 4.739 17.368 -5.520 1.00 94.62 94 ASN A C 1
ATOM 746 O O . ASN A 1 94 ? 5.380 16.777 -4.642 1.00 94.62 94 ASN A O 1
ATOM 750 N N . PRO A 1 95 ? 5.331 17.796 -6.651 1.00 91.31 95 PRO A N 1
ATOM 751 C CA . PRO A 1 95 ? 6.731 17.517 -6.971 1.00 91.31 95 PRO A CA 1
ATOM 752 C C . PRO A 1 95 ? 7.744 18.309 -6.122 1.00 91.31 95 PRO A C 1
ATOM 754 O O . PRO A 1 95 ? 8.946 18.096 -6.283 1.00 91.31 95 PRO A O 1
ATOM 757 N N . ASP A 1 96 ? 7.292 19.178 -5.205 1.00 95.50 96 ASP A N 1
ATOM 758 C CA . ASP A 1 96 ? 8.163 19.798 -4.193 1.00 95.50 96 ASP A CA 1
ATOM 759 C C . ASP A 1 96 ? 8.610 18.782 -3.128 1.00 95.50 96 ASP A C 1
ATOM 761 O O . ASP A 1 96 ? 9.616 18.985 -2.440 1.00 95.50 96 ASP A O 1
ATOM 765 N N . ILE A 1 97 ? 7.886 17.663 -2.989 1.00 96.75 97 ILE A N 1
ATOM 766 C CA . ILE A 1 97 ? 8.339 16.522 -2.196 1.00 96.75 97 ILE A CA 1
ATOM 767 C C . ILE A 1 97 ? 9.663 16.028 -2.783 1.00 96.75 97 ILE A C 1
ATOM 769 O O . ILE A 1 97 ? 9.764 15.737 -3.971 1.00 96.75 97 ILE A O 1
ATOM 773 N N . ASN A 1 98 ? 10.693 15.878 -1.949 1.00 98.12 98 ASN A N 1
ATOM 774 C CA . ASN A 1 98 ? 11.973 15.352 -2.411 1.00 98.12 98 ASN A CA 1
ATOM 775 C C . ASN A 1 98 ? 11.804 13.932 -2.997 1.00 98.12 98 ASN A C 1
ATOM 777 O O . ASN A 1 98 ? 11.266 13.039 -2.342 1.00 98.12 98 ASN A O 1
ATOM 781 N N . LEU A 1 99 ? 12.289 13.722 -4.225 1.00 98.19 99 LEU A N 1
ATOM 782 C CA . LEU A 1 99 ? 12.111 12.456 -4.941 1.00 98.19 99 LEU A CA 1
ATOM 783 C C . LEU A 1 99 ? 12.752 11.272 -4.203 1.00 98.19 99 LEU A C 1
ATOM 785 O O . LEU A 1 99 ? 12.133 10.219 -4.100 1.00 98.19 99 LEU A O 1
ATOM 789 N N . ASP A 1 100 ? 13.952 11.429 -3.640 1.00 98.31 100 ASP A N 1
ATOM 790 C CA . ASP A 1 100 ? 14.618 10.340 -2.918 1.00 98.31 100 ASP A CA 1
ATOM 791 C C . ASP A 1 100 ? 13.865 9.960 -1.635 1.00 98.31 100 ASP A C 1
ATOM 793 O O . ASP A 1 100 ? 13.755 8.777 -1.314 1.00 98.31 100 ASP A O 1
ATOM 797 N N . TYR A 1 101 ? 13.258 10.934 -0.950 1.00 98.38 101 TYR A N 1
ATOM 798 C CA . TYR A 1 101 ? 12.341 10.686 0.166 1.00 98.38 101 TYR A CA 1
ATOM 799 C C . TYR A 1 101 ? 11.085 9.906 -0.271 1.00 98.38 101 TYR A C 1
ATOM 801 O O . TYR A 1 101 ? 10.695 8.943 0.398 1.00 98.38 101 TYR A O 1
ATOM 809 N N . ALA A 1 102 ? 10.489 10.254 -1.417 1.00 98.31 102 ALA A N 1
ATOM 810 C CA . ALA A 1 102 ? 9.347 9.528 -1.982 1.00 98.31 102 ALA A CA 1
ATOM 811 C C . ALA A 1 102 ? 9.714 8.098 -2.431 1.00 98.31 102 ALA A C 1
ATOM 813 O O . ALA A 1 102 ? 8.935 7.166 -2.233 1.00 98.31 102 ALA A O 1
ATOM 814 N N . LEU A 1 103 ? 10.919 7.913 -2.981 1.00 97.88 103 LEU A N 1
ATOM 815 C CA . LEU A 1 103 ? 11.449 6.627 -3.453 1.00 97.88 103 LEU A CA 1
ATOM 816 C C . LEU A 1 103 ? 12.053 5.750 -2.342 1.00 97.88 103 LEU A C 1
ATOM 818 O O . LEU A 1 103 ? 12.503 4.633 -2.617 1.00 97.88 103 LEU A O 1
ATOM 822 N N . GLY A 1 104 ? 12.135 6.255 -1.106 1.00 95.50 104 GLY A N 1
ATOM 823 C CA . GLY A 1 104 ? 12.820 5.577 -0.002 1.00 95.50 104 GLY A CA 1
ATOM 824 C C . GLY A 1 104 ? 14.323 5.372 -0.243 1.00 95.50 104 GLY A C 1
ATOM 825 O O . GLY A 1 104 ? 14.904 4.415 0.267 1.00 95.50 104 GLY A O 1
ATOM 826 N N . ARG A 1 105 ? 14.955 6.231 -1.052 1.00 94.94 105 ARG A N 1
ATOM 827 C CA . ARG A 1 105 ? 16.401 6.224 -1.312 1.00 94.94 105 ARG A CA 1
ATOM 828 C C . ARG A 1 105 ? 17.123 7.005 -0.219 1.00 94.94 105 ARG A C 1
ATOM 830 O O . ARG A 1 105 ? 16.701 8.095 0.145 1.00 94.94 105 ARG A O 1
ATOM 837 N N . LEU A 1 106 ? 18.229 6.465 0.285 1.00 91.38 106 LEU A N 1
ATOM 838 C CA . LEU A 1 106 ? 19.101 7.141 1.247 1.00 91.38 106 LEU A CA 1
ATOM 839 C C . LEU A 1 106 ? 20.451 7.494 0.598 1.00 91.38 106 LEU A C 1
ATOM 841 O O . LEU A 1 106 ? 20.935 6.712 -0.223 1.00 91.38 106 LEU A O 1
ATOM 845 N N . PRO A 1 107 ? 21.100 8.599 1.013 1.00 95.81 107 PRO A N 1
ATOM 846 C CA . PRO A 1 107 ? 20.600 9.609 1.952 1.00 95.81 107 PRO A CA 1
ATOM 847 C C . PRO A 1 107 ? 19.540 10.523 1.309 1.00 95.81 107 PRO A C 1
ATOM 849 O O . PRO A 1 107 ? 19.587 10.785 0.115 1.00 95.81 107 PRO A O 1
ATOM 852 N N . ASN A 1 108 ? 18.607 11.040 2.110 1.00 97.00 108 ASN A N 1
ATOM 853 C CA . ASN A 1 108 ? 17.643 12.074 1.713 1.00 97.00 108 ASN A CA 1
ATOM 854 C C . ASN A 1 108 ? 17.392 13.020 2.910 1.00 97.00 108 ASN A C 1
ATOM 856 O O . ASN A 1 108 ? 17.728 12.648 4.039 1.00 97.00 108 ASN A O 1
ATOM 860 N N . PRO A 1 109 ? 16.851 14.239 2.706 1.00 96.12 109 PRO A N 1
ATOM 861 C CA . PRO A 1 109 ? 16.655 15.200 3.798 1.00 96.12 109 PRO A CA 1
ATOM 862 C C . PRO A 1 109 ? 15.618 14.754 4.844 1.00 96.12 109 PRO A C 1
ATOM 864 O O . PRO A 1 109 ? 15.621 15.274 5.958 1.00 96.12 109 PRO A O 1
ATOM 867 N N . GLY A 1 110 ? 14.755 13.795 4.501 1.00 95.88 110 GLY A N 1
ATOM 868 C CA . GLY A 1 110 ? 13.640 13.353 5.325 1.00 95.88 110 GLY A CA 1
ATOM 869 C C . GLY A 1 110 ? 12.591 14.439 5.568 1.00 95.88 110 GLY A C 1
ATOM 870 O O . GLY A 1 110 ? 12.634 15.533 5.005 1.00 95.88 110 GLY A O 1
ATOM 871 N N . ALA A 1 111 ? 11.637 14.120 6.433 1.00 97.00 111 ALA A N 1
ATOM 872 C CA . ALA A 1 111 ? 10.633 15.036 6.946 1.00 97.00 111 ALA A CA 1
ATOM 873 C C . ALA A 1 111 ? 10.579 14.919 8.472 1.00 97.00 111 ALA A C 1
ATOM 875 O O . ALA A 1 111 ? 10.402 13.824 9.010 1.00 97.00 111 ALA A O 1
ATOM 876 N N . PHE A 1 112 ? 10.745 16.043 9.168 1.00 97.75 112 PHE A N 1
ATOM 877 C CA . PHE A 1 112 ? 10.626 16.103 10.621 1.00 97.75 112 PHE A CA 1
ATOM 878 C C . PHE A 1 112 ? 9.209 16.512 11.017 1.00 97.75 112 PHE A C 1
ATOM 880 O O . PHE A 1 112 ? 8.702 17.542 10.576 1.00 97.75 112 PHE A O 1
ATOM 887 N N . ASP A 1 113 ? 8.588 15.700 11.860 1.00 97.56 113 ASP A N 1
ATOM 888 C CA . ASP A 1 113 ? 7.299 15.975 12.474 1.00 97.56 113 ASP A CA 1
ATOM 889 C C . ASP A 1 113 ? 7.523 16.590 13.858 1.00 97.56 113 ASP A C 1
ATOM 891 O O . ASP A 1 113 ? 7.883 15.904 14.817 1.00 97.56 113 ASP A O 1
ATOM 895 N N . ASP A 1 114 ? 7.308 17.900 13.960 1.00 96.19 114 ASP A N 1
ATOM 896 C CA . ASP A 1 114 ? 7.561 18.681 15.170 1.00 96.19 114 ASP A CA 1
ATOM 897 C C . ASP A 1 114 ? 6.633 18.320 16.339 1.00 96.19 114 ASP A C 1
ATOM 899 O O . ASP A 1 114 ? 6.982 18.575 17.492 1.00 96.19 114 ASP A O 1
ATOM 903 N N . LYS A 1 115 ? 5.462 17.725 16.072 1.00 94.19 115 LYS A N 1
ATOM 904 C CA . LYS A 1 115 ? 4.508 17.350 17.127 1.00 94.19 115 LYS A CA 1
ATOM 905 C C . LYS A 1 115 ? 4.829 15.995 17.732 1.00 94.19 115 LYS A C 1
ATOM 907 O O . LYS A 1 115 ? 4.693 15.837 18.942 1.00 94.19 115 LYS A O 1
ATOM 912 N N . SER A 1 116 ? 5.235 15.023 16.914 1.00 94.56 116 SER A N 1
ATOM 913 C CA . SER A 1 116 ? 5.620 13.694 17.409 1.00 94.56 116 SER A CA 1
ATOM 914 C C . SER A 1 116 ? 7.109 13.579 17.747 1.00 94.56 116 SER A C 1
ATOM 916 O O . SER A 1 116 ? 7.509 12.632 18.425 1.00 94.56 116 SER A O 1
ATOM 918 N N . GLY A 1 117 ? 7.939 14.516 17.277 1.00 96.31 117 GLY A N 1
ATOM 919 C CA . GLY A 1 117 ? 9.396 14.453 17.396 1.00 96.31 117 GLY A CA 1
ATOM 920 C C . GLY A 1 117 ? 10.030 13.362 16.527 1.00 96.31 117 GLY A C 1
ATOM 921 O O . GLY A 1 117 ? 11.176 12.980 16.765 1.00 96.31 117 GLY A O 1
ATOM 922 N N . LYS A 1 118 ? 9.290 12.819 15.552 1.00 96.75 118 LYS A N 1
ATOM 923 C CA . LYS A 1 118 ? 9.748 11.742 14.670 1.00 96.75 118 LYS A CA 1
ATOM 924 C C . LYS A 1 118 ? 10.311 12.309 13.372 1.00 96.75 118 LYS A C 1
ATOM 926 O O . LYS A 1 118 ? 9.750 13.230 12.783 1.00 96.75 118 LYS A O 1
ATOM 931 N N . SER A 1 119 ? 11.401 11.709 12.905 1.00 97.44 119 SER A N 1
ATOM 932 C CA . SER A 1 119 ? 11.958 11.971 11.579 1.00 97.44 119 SER A CA 1
ATOM 933 C C . SER A 1 119 ? 11.652 10.802 10.659 1.00 97.44 119 SER A C 1
ATOM 935 O O . SER A 1 119 ? 11.935 9.651 10.991 1.00 97.44 119 SER A O 1
ATOM 937 N N . TYR A 1 120 ? 11.116 11.113 9.488 1.00 97.81 120 TYR A N 1
ATOM 938 C CA . TYR A 1 120 ? 10.758 10.148 8.461 1.00 97.81 120 TYR A CA 1
ATOM 939 C C . TYR A 1 120 ? 11.721 10.281 7.292 1.00 97.81 120 TYR A C 1
ATOM 941 O O . TYR A 1 120 ? 11.832 11.354 6.713 1.00 97.81 120 TYR A O 1
ATOM 949 N N . PHE A 1 121 ? 12.385 9.193 6.910 1.00 96.56 121 PHE A N 1
ATOM 950 C CA . PHE A 1 121 ? 13.264 9.155 5.731 1.00 96.56 121 PHE A CA 1
ATOM 951 C C . PHE A 1 121 ? 12.657 8.368 4.562 1.00 96.56 121 PHE A C 1
ATOM 953 O O . PHE A 1 121 ? 13.317 8.127 3.555 1.00 96.56 121 PHE A O 1
ATOM 960 N N . SER A 1 122 ? 11.390 7.981 4.686 1.00 96.31 122 SER A N 1
ATOM 961 C CA . SER A 1 122 ? 10.573 7.410 3.623 1.00 96.31 122 SER A CA 1
ATOM 962 C C . SER A 1 122 ? 9.185 8.035 3.681 1.00 96.31 122 SER A C 1
ATOM 964 O O . SER A 1 122 ? 8.602 8.158 4.763 1.00 96.31 122 SER A O 1
ATOM 966 N N . LEU A 1 123 ? 8.646 8.422 2.525 1.00 98.19 123 LEU A N 1
ATOM 967 C CA . LEU A 1 123 ? 7.267 8.899 2.438 1.00 98.19 123 LEU A CA 1
ATOM 968 C C . LEU A 1 123 ? 6.263 7.790 2.779 1.00 98.19 123 LEU A C 1
ATOM 970 O O . LEU A 1 123 ? 5.252 8.076 3.412 1.00 98.19 123 LEU A O 1
ATOM 974 N N . LEU A 1 124 ? 6.573 6.532 2.447 1.00 97.12 124 LEU A N 1
ATOM 975 C CA . LEU A 1 124 ? 5.746 5.384 2.826 1.00 97.12 124 LEU A CA 1
ATOM 976 C C . LEU A 1 124 ? 5.612 5.272 4.352 1.00 97.12 124 LEU A C 1
ATOM 978 O O . LEU A 1 124 ? 4.509 5.067 4.845 1.00 97.12 124 LEU A O 1
ATOM 982 N N . ASP A 1 125 ? 6.703 5.480 5.098 1.00 96.00 125 ASP A N 1
ATOM 983 C CA . ASP A 1 125 ? 6.672 5.464 6.570 1.00 96.00 125 ASP A CA 1
ATOM 984 C C . ASP A 1 125 ? 5.813 6.586 7.138 1.00 96.00 125 ASP A C 1
ATOM 986 O O . ASP A 1 125 ? 5.019 6.364 8.047 1.00 96.00 125 ASP A O 1
ATOM 990 N N . ALA A 1 126 ? 5.957 7.794 6.589 1.00 97.94 126 ALA A N 1
ATOM 991 C CA . ALA A 1 126 ? 5.157 8.936 7.010 1.00 97.94 126 ALA A CA 1
ATOM 992 C C . ALA A 1 126 ? 3.667 8.723 6.718 1.00 97.94 126 ALA A C 1
ATOM 994 O O . ALA A 1 126 ? 2.826 9.051 7.551 1.00 97.94 126 ALA A O 1
ATOM 995 N N . GLN A 1 127 ? 3.335 8.145 5.560 1.00 98.06 127 GLN A N 1
ATOM 996 C CA . GLN A 1 127 ? 1.960 7.800 5.210 1.00 98.06 127 GLN A CA 1
ATOM 997 C C . GLN A 1 127 ? 1.411 6.703 6.129 1.00 98.06 127 GLN A C 1
ATOM 999 O O . GLN A 1 127 ? 0.298 6.840 6.630 1.00 98.06 127 GLN A O 1
ATOM 1004 N N . LEU A 1 128 ? 2.185 5.654 6.413 1.00 95.44 128 LEU A N 1
ATOM 1005 C CA . LEU A 1 128 ? 1.747 4.581 7.303 1.00 95.44 128 LEU A CA 1
ATOM 1006 C C . LEU A 1 128 ? 1.514 5.090 8.735 1.00 95.44 128 LEU A C 1
ATOM 1008 O O . LEU A 1 128 ? 0.474 4.805 9.327 1.00 95.44 128 LEU A O 1
ATOM 1012 N N . ASP A 1 129 ? 2.414 5.919 9.263 1.00 96.25 129 ASP A N 1
ATOM 1013 C CA . ASP A 1 129 ? 2.237 6.514 10.591 1.00 96.25 129 ASP A CA 1
ATOM 1014 C C . ASP A 1 129 ? 1.093 7.526 10.635 1.00 96.25 129 ASP A C 1
ATOM 1016 O O . ASP A 1 129 ? 0.391 7.595 11.643 1.00 96.25 129 ASP A O 1
ATOM 1020 N N . ALA A 1 130 ? 0.802 8.233 9.539 1.00 98.12 130 ALA A N 1
ATOM 1021 C CA . ALA A 1 130 ? -0.404 9.052 9.452 1.00 98.12 130 ALA A CA 1
ATOM 1022 C C . ALA A 1 130 ? -1.690 8.216 9.601 1.00 98.12 130 ALA A C 1
ATOM 1024 O O . ALA A 1 130 ? -2.648 8.681 10.221 1.00 98.12 130 ALA A O 1
ATOM 1025 N N . VAL A 1 131 ? -1.719 6.975 9.094 1.00 97.00 131 VAL A N 1
ATOM 1026 C CA . VAL A 1 131 ? -2.844 6.047 9.321 1.00 97.00 131 VAL A CA 1
ATOM 1027 C C . VAL A 1 131 ? -2.931 5.652 10.794 1.00 97.00 131 VAL A C 1
ATOM 1029 O O . VAL A 1 131 ? -4.017 5.713 11.373 1.00 97.00 131 VAL A O 1
ATOM 1032 N N . TYR A 1 132 ? -1.807 5.304 11.427 1.00 94.94 132 TYR A N 1
ATOM 1033 C CA . TYR A 1 132 ? -1.783 4.976 12.856 1.00 94.94 132 TYR A CA 1
ATOM 1034 C C . TYR A 1 132 ? -2.262 6.147 13.727 1.00 94.94 132 TYR A C 1
ATOM 1036 O O . TYR A 1 132 ? -3.096 5.953 14.615 1.00 94.94 132 TYR A O 1
ATOM 1044 N N . PHE A 1 133 ? -1.823 7.375 13.442 1.00 96.38 133 PHE A N 1
ATOM 1045 C CA . PHE A 1 133 ? -2.318 8.570 14.128 1.00 96.38 133 PHE A CA 1
ATOM 1046 C C . PHE A 1 133 ? -3.812 8.816 13.868 1.00 96.38 133 PHE A C 1
ATOM 1048 O O . PHE A 1 133 ? -4.545 9.139 14.806 1.00 96.38 133 PHE A O 1
ATOM 1055 N N . ALA A 1 134 ? -4.302 8.576 12.647 1.00 97.62 134 ALA A N 1
ATOM 1056 C CA . ALA A 1 134 ? -5.726 8.685 12.324 1.00 97.62 134 ALA A CA 1
ATOM 1057 C C . ALA A 1 134 ? -6.589 7.671 13.090 1.00 97.62 134 ALA A C 1
ATOM 1059 O O . ALA A 1 134 ? -7.678 8.013 13.557 1.00 97.62 134 ALA A O 1
ATOM 1060 N N . MET A 1 135 ? -6.101 6.440 13.265 1.00 95.50 135 MET A N 1
ATOM 1061 C CA . MET A 1 135 ? -6.739 5.429 14.112 1.00 95.50 135 MET A CA 1
ATOM 1062 C C . MET A 1 135 ? -6.740 5.858 15.584 1.00 95.50 135 MET A C 1
ATOM 1064 O O . MET A 1 135 ? -7.789 5.813 16.238 1.00 95.50 135 MET A O 1
ATOM 1068 N N . ALA A 1 136 ? -5.609 6.362 16.087 1.00 93.81 136 ALA A N 1
ATOM 1069 C CA . ALA A 1 136 ? -5.483 6.843 17.460 1.00 93.81 136 ALA A CA 1
ATOM 1070 C C . ALA A 1 136 ? -6.429 8.023 17.752 1.00 93.81 136 ALA A C 1
ATOM 1072 O O . ALA A 1 136 ? -7.060 8.052 18.808 1.00 93.81 136 ALA A O 1
ATOM 1073 N N . ALA A 1 137 ? -6.623 8.939 16.796 1.00 95.25 137 ALA A N 1
ATOM 1074 C CA . ALA A 1 137 ? -7.583 10.043 16.899 1.00 95.25 137 ALA A CA 1
ATOM 1075 C C . ALA A 1 137 ? -9.049 9.572 17.018 1.00 95.25 137 ALA A C 1
ATOM 1077 O O . ALA A 1 137 ? -9.901 10.294 17.539 1.00 95.25 137 ALA A O 1
ATOM 1078 N N . LEU A 1 138 ? -9.357 8.348 16.573 1.00 95.69 138 LEU A N 1
ATOM 1079 C CA . LEU A 1 138 ? -10.656 7.705 16.780 1.00 95.69 138 LEU A CA 1
ATOM 1080 C C . LEU A 1 138 ? -10.724 6.867 18.069 1.00 95.69 138 LEU A C 1
ATOM 1082 O O . LEU A 1 138 ? -11.799 6.353 18.381 1.00 95.69 138 LEU A O 1
ATOM 1086 N N . GLY A 1 139 ? -9.635 6.763 18.834 1.00 92.19 139 GLY A N 1
ATOM 1087 C CA . GLY A 1 139 ? -9.541 5.959 20.056 1.00 92.19 139 GLY A CA 1
ATOM 1088 C C . GLY A 1 139 ? -9.055 4.522 19.838 1.00 92.19 139 GLY A C 1
ATOM 1089 O O . GLY A 1 139 ? -9.254 3.685 20.713 1.00 92.19 139 GLY A O 1
ATOM 1090 N N . PHE A 1 140 ? -8.443 4.222 18.687 1.00 90.06 140 PHE A N 1
ATOM 1091 C CA . PHE A 1 140 ? -7.876 2.909 18.369 1.00 90.06 140 PHE A CA 1
ATOM 1092 C C . PHE A 1 140 ? -6.350 2.993 18.352 1.00 90.06 140 PHE A C 1
ATOM 1094 O O . PHE A 1 140 ? -5.759 3.447 17.375 1.00 90.06 140 PHE A O 1
ATOM 1101 N N . THR A 1 141 ? -5.708 2.570 19.437 1.00 79.06 141 THR A N 1
ATOM 1102 C CA . THR A 1 141 ? -4.247 2.527 19.559 1.00 79.06 141 THR A CA 1
ATOM 1103 C C . THR A 1 141 ? -3.730 1.111 19.304 1.00 79.06 141 THR A C 1
ATOM 1105 O O . THR A 1 141 ? -4.384 0.125 19.632 1.00 79.06 141 THR A O 1
ATOM 1108 N N . THR A 1 142 ? -2.556 1.004 18.681 1.00 64.69 142 THR A N 1
ATOM 1109 C CA . THR A 1 142 ? -1.912 -0.276 18.320 1.00 64.69 142 THR A CA 1
ATOM 1110 C C . THR A 1 142 ? -0.695 -0.599 19.189 1.00 64.69 142 THR A C 1
ATOM 1112 O O . THR A 1 142 ? -0.100 -1.667 19.058 1.00 64.69 142 THR A O 1
ATOM 1115 N N . ALA A 1 143 ? -0.323 0.305 20.100 1.00 53.06 143 ALA A N 1
ATOM 1116 C CA . ALA A 1 143 ? 0.733 0.065 21.073 1.00 53.06 143 ALA A CA 1
ATOM 1117 C C . ALA A 1 143 ? 0.253 -0.910 22.156 1.00 53.06 143 ALA A C 1
ATOM 1119 O O . ALA A 1 143 ? -0.869 -0.796 22.649 1.00 53.06 143 ALA A O 1
ATOM 1120 N N . ALA A 1 144 ? 1.128 -1.833 22.561 1.00 45.09 144 ALA A N 1
ATOM 1121 C CA . ALA A 1 144 ? 0.936 -2.586 23.790 1.00 45.09 144 ALA A CA 1
ATOM 1122 C C . ALA A 1 144 ? 0.806 -1.589 24.950 1.00 45.09 144 ALA A C 1
ATOM 1124 O O . ALA A 1 144 ? 1.748 -0.854 25.256 1.00 45.09 144 ALA A O 1
ATOM 1125 N N . HIS A 1 145 ? -0.361 -1.540 25.588 1.00 39.72 145 HIS A N 1
ATOM 1126 C CA . HIS A 1 145 ? -0.475 -0.888 26.880 1.00 39.72 145 HIS A CA 1
ATOM 1127 C C . HIS A 1 145 ? 0.302 -1.741 27.888 1.00 39.72 145 HIS A C 1
ATOM 1129 O O . HIS A 1 145 ? -0.114 -2.841 28.245 1.00 39.72 145 HIS A O 1
ATOM 1135 N N . THR A 1 146 ? 1.447 -1.245 28.361 1.00 39.41 146 THR A N 1
ATOM 1136 C CA . THR A 1 146 ? 1.903 -1.613 29.702 1.00 39.41 146 THR A CA 1
ATOM 1137 C C . THR A 1 146 ? 0.966 -0.917 30.665 1.00 39.41 146 THR A C 1
ATOM 1139 O O . THR A 1 146 ? 0.976 0.314 30.762 1.00 39.41 146 THR A O 1
ATOM 1142 N N . ASP A 1 147 ? 0.128 -1.693 31.343 1.00 37.75 147 ASP A N 1
ATOM 1143 C CA . ASP A 1 147 ? -0.695 -1.148 32.411 1.00 37.75 147 ASP A CA 1
ATOM 1144 C C . ASP A 1 147 ? 0.214 -0.622 33.542 1.00 37.75 147 ASP A C 1
ATOM 1146 O O . ASP A 1 147 ? 1.419 -0.903 33.561 1.00 37.75 147 ASP A O 1
ATOM 1150 N N . THR A 1 148 ? -0.318 0.126 34.513 1.00 42.75 148 THR A N 1
ATOM 1151 C CA . THR A 1 148 ? 0.494 0.797 35.570 1.00 42.75 148 THR A CA 1
ATOM 1152 C C . THR A 1 148 ? 1.351 -0.171 36.417 1.00 42.75 148 THR A C 1
ATOM 1154 O O . THR A 1 148 ? 2.190 0.247 37.211 1.00 42.75 148 THR A O 1
ATOM 1157 N N . ILE A 1 149 ? 1.142 -1.475 36.233 1.00 49.81 149 ILE A N 1
ATOM 1158 C CA . ILE A 1 149 ? 1.770 -2.609 36.914 1.00 49.81 149 ILE A CA 1
ATOM 1159 C C . ILE A 1 149 ? 2.843 -3.320 36.064 1.00 49.81 149 ILE A C 1
ATOM 1161 O O . ILE A 1 149 ? 3.408 -4.314 36.512 1.00 49.81 149 ILE A O 1
ATOM 1165 N N . GLY A 1 150 ? 3.147 -2.833 34.854 1.00 34.88 150 GLY A N 1
ATOM 1166 C CA . GLY A 1 150 ? 4.244 -3.351 34.025 1.00 34.88 150 GLY A CA 1
ATOM 1167 C C . GLY A 1 150 ? 3.998 -4.729 33.401 1.00 34.88 150 GLY A C 1
ATOM 1168 O O . GLY A 1 150 ? 4.953 -5.386 32.991 1.00 34.88 150 GLY A O 1
ATOM 1169 N N . ILE A 1 151 ? 2.741 -5.178 33.321 1.00 39.06 151 ILE A N 1
ATOM 1170 C CA . ILE A 1 151 ? 2.381 -6.420 32.627 1.00 39.06 151 ILE A CA 1
ATOM 1171 C C . ILE A 1 151 ? 2.239 -6.122 31.125 1.00 39.06 151 ILE A C 1
ATOM 1173 O O . ILE A 1 151 ? 1.462 -5.235 30.765 1.00 39.06 151 ILE A O 1
ATOM 1177 N N . PRO A 1 152 ? 2.962 -6.832 30.238 1.00 36.69 152 PRO A N 1
ATOM 1178 C CA . PRO A 1 152 ? 2.747 -6.731 28.801 1.00 36.69 152 PRO A CA 1
ATOM 1179 C C . PRO A 1 152 ? 1.391 -7.348 28.445 1.00 36.69 152 PRO A C 1
ATOM 1181 O O . PRO A 1 152 ? 1.199 -8.556 28.599 1.00 36.69 152 PRO A O 1
ATOM 1184 N N . HIS A 1 153 ? 0.455 -6.536 27.960 1.00 39.03 153 HIS A N 1
ATOM 1185 C CA . HIS A 1 153 ? -0.739 -7.046 27.294 1.00 39.03 153 HIS A CA 1
ATOM 1186 C C . HIS A 1 153 ? -0.419 -7.377 25.829 1.00 39.03 153 HIS A C 1
ATOM 1188 O O . HIS A 1 153 ? 0.370 -6.695 25.169 1.00 39.03 153 HIS A O 1
ATOM 1194 N N . GLN A 1 154 ? -1.006 -8.472 25.337 1.00 42.06 154 GLN A N 1
ATOM 1195 C CA . GLN A 1 154 ? -0.995 -8.882 23.929 1.00 42.06 154 GLN A CA 1
ATOM 1196 C C . GLN A 1 154 ? -1.452 -7.702 23.048 1.00 42.06 154 GLN A C 1
ATOM 1198 O O . GLN A 1 154 ? -2.224 -6.880 23.531 1.00 42.06 154 GLN A O 1
ATOM 1203 N N . ARG A 1 155 ? -0.968 -7.590 21.795 1.00 51.56 155 ARG A N 1
ATOM 1204 C CA . ARG A 1 155 ? -1.310 -6.484 20.867 1.00 51.56 155 ARG A CA 1
ATOM 1205 C C . ARG 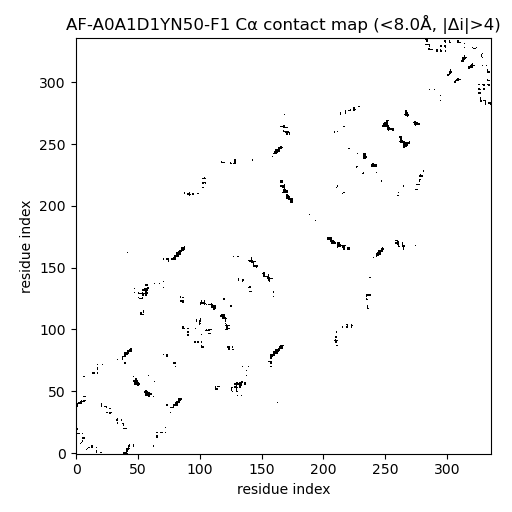A 1 155 ? -2.815 -6.174 20.931 1.00 51.56 155 ARG A C 1
ATOM 1207 O O . ARG A 1 155 ? -3.620 -6.934 20.408 1.00 51.56 155 ARG A O 1
ATOM 1214 N N . ASP A 1 156 ? -3.166 -5.060 21.570 1.00 44.75 156 ASP A N 1
ATOM 1215 C CA . ASP A 1 156 ? -4.559 -4.681 21.867 1.00 44.75 156 ASP A CA 1
ATOM 1216 C C . ASP A 1 156 ? -5.241 -3.950 20.691 1.00 44.75 156 ASP A C 1
ATOM 1218 O O . ASP A 1 156 ? -6.401 -3.534 20.767 1.00 44.75 156 ASP A O 1
ATOM 1222 N N . GLY A 1 157 ? -4.527 -3.806 19.570 1.00 50.50 157 GLY A N 1
ATOM 1223 C CA . GLY A 1 157 ? -5.000 -3.142 18.364 1.00 50.50 157 GLY A CA 1
ATOM 1224 C C . GLY A 1 157 ? -4.686 -3.934 17.101 1.00 50.50 157 GLY A C 1
ATOM 1225 O O . GLY A 1 157 ? -3.654 -4.595 16.995 1.00 50.50 157 GLY A O 1
ATOM 1226 N N . SER A 1 158 ? -5.594 -3.835 16.134 1.00 60.16 158 SER A N 1
ATOM 1227 C CA . SER A 1 158 ? -5.406 -4.294 14.758 1.00 60.16 158 SER A CA 1
ATOM 1228 C C . SER A 1 158 ? -4.135 -3.678 14.179 1.00 60.16 158 SER A C 1
ATOM 1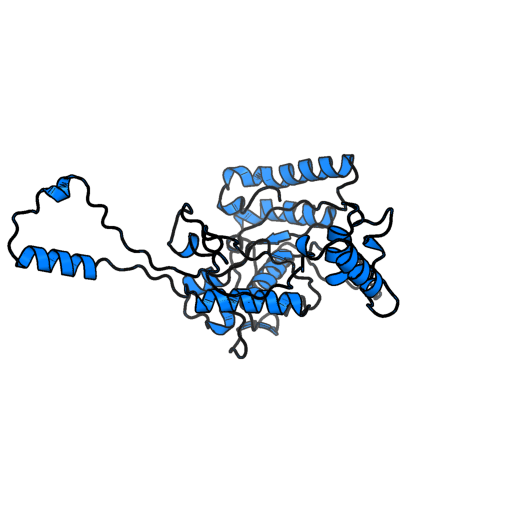230 O O . SER A 1 158 ? -3.990 -2.454 14.230 1.00 60.16 158 SER A O 1
ATOM 1232 N N . GLY A 1 159 ? -3.235 -4.481 13.612 1.00 78.81 159 GLY A N 1
ATOM 1233 C CA . GLY A 1 159 ? -2.120 -3.942 12.842 1.00 78.81 159 GLY A CA 1
ATOM 1234 C C . GLY A 1 159 ? -2.622 -3.157 11.628 1.00 78.81 159 GLY A C 1
ATOM 1235 O O . GLY A 1 159 ? -3.798 -3.240 11.247 1.00 78.81 159 GLY A O 1
ATOM 1236 N N . VAL A 1 160 ? -1.726 -2.386 11.016 1.00 88.75 160 VAL A N 1
ATOM 1237 C CA . VAL A 1 160 ? -1.955 -1.816 9.685 1.00 88.75 160 VAL A CA 1
ATOM 1238 C C . VAL A 1 160 ? -1.092 -2.573 8.688 1.00 88.75 160 VAL A C 1
ATOM 1240 O O . VAL A 1 160 ? 0.110 -2.712 8.901 1.00 88.75 160 VAL A O 1
ATOM 1243 N N . SER A 1 161 ? -1.694 -3.029 7.591 1.00 89.75 161 SER A N 1
ATOM 1244 C CA . SER A 1 161 ? -0.978 -3.638 6.462 1.00 89.75 161 SER A CA 1
ATOM 1245 C C . SER A 1 161 ? -1.252 -2.882 5.168 1.00 89.75 161 SER A C 1
ATOM 1247 O O . SER A 1 161 ? -2.303 -2.253 5.000 1.00 89.75 161 SER A O 1
ATOM 1249 N N . VAL A 1 162 ? -0.295 -2.930 4.241 1.00 94.44 162 VAL A N 1
ATOM 1250 C CA . VAL A 1 162 ? -0.375 -2.198 2.977 1.00 94.44 162 VAL A CA 1
ATOM 1251 C C . VAL A 1 162 ? -0.801 -3.162 1.880 1.00 94.44 162 VAL A C 1
ATOM 1253 O O . VAL A 1 162 ? -0.024 -3.975 1.387 1.00 94.44 162 VAL A O 1
ATOM 1256 N N . SER A 1 163 ? -2.074 -3.106 1.503 1.00 94.94 163 SER A N 1
ATOM 1257 C CA . SER A 1 163 ? -2.631 -4.040 0.522 1.00 94.94 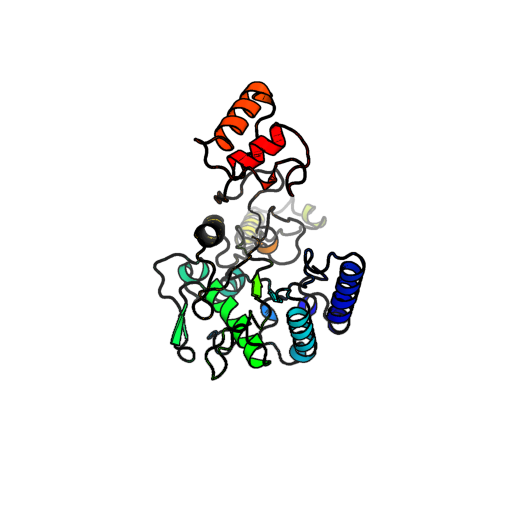163 SER A CA 1
ATOM 1258 C C . SER A 1 163 ? -2.199 -3.752 -0.904 1.00 94.94 163 SER A C 1
ATOM 1260 O O . SER A 1 163 ? -2.257 -4.670 -1.711 1.00 94.94 163 SER A O 1
ATOM 1262 N N . GLU A 1 164 ? -1.771 -2.527 -1.205 1.00 97.25 164 GLU A N 1
ATOM 1263 C CA . GLU A 1 164 ? -1.218 -2.155 -2.503 1.00 97.25 164 GLU A CA 1
ATOM 1264 C C . GLU A 1 164 ? -0.229 -0.997 -2.336 1.00 97.25 164 GLU A C 1
ATOM 1266 O O . GLU A 1 164 ? -0.496 -0.028 -1.618 1.00 97.25 164 GLU A O 1
ATOM 1271 N N . SER A 1 165 ? 0.918 -1.101 -3.004 1.00 98.00 165 SER A N 1
ATOM 1272 C CA . SER A 1 165 ? 1.866 -0.003 -3.165 1.00 98.00 165 SER A CA 1
ATOM 1273 C C . SER A 1 165 ? 2.710 -0.193 -4.417 1.00 98.00 165 SER A C 1
ATOM 1275 O O . SER A 1 165 ? 3.096 -1.313 -4.740 1.00 98.00 165 SER A O 1
ATOM 1277 N N . GLY A 1 166 ? 3.032 0.885 -5.122 1.00 97.88 166 GLY A N 1
ATOM 1278 C CA . GLY A 1 166 ? 3.810 0.804 -6.352 1.00 97.88 166 GLY A CA 1
ATOM 1279 C C . GLY A 1 166 ? 4.151 2.170 -6.921 1.00 97.88 166 GLY A C 1
ATOM 1280 O O . GLY A 1 166 ? 3.796 3.212 -6.362 1.00 97.88 166 GLY A O 1
ATOM 1281 N N . TRP A 1 167 ? 4.835 2.159 -8.059 1.00 98.62 167 TRP A N 1
ATOM 1282 C CA . TRP A 1 167 ? 5.253 3.365 -8.758 1.00 98.62 167 TRP A CA 1
ATOM 1283 C C . TRP A 1 167 ? 5.177 3.144 -10.266 1.00 98.62 167 TRP A C 1
ATOM 1285 O O . TRP A 1 167 ? 5.651 2.128 -10.773 1.00 98.62 167 TRP A O 1
ATOM 1295 N N . SER A 1 168 ? 4.562 4.087 -10.980 1.00 97.81 168 SER A N 1
ATOM 1296 C CA . SER A 1 168 ? 4.312 3.925 -12.410 1.00 97.81 168 SER A CA 1
ATOM 1297 C C . SER A 1 168 ? 5.573 4.130 -13.252 1.00 97.81 168 SER A C 1
ATOM 1299 O O . SER A 1 168 ? 6.349 5.063 -13.036 1.00 97.81 168 SER A O 1
ATOM 1301 N N . SER A 1 169 ? 5.767 3.261 -14.241 1.00 97.38 169 SER A N 1
ATOM 1302 C CA . SER A 1 169 ? 6.921 3.281 -15.145 1.00 97.38 169 SER A CA 1
ATOM 1303 C C . SER A 1 169 ? 6.768 4.228 -16.334 1.00 97.38 169 SER A C 1
ATOM 1305 O O . SER A 1 169 ? 7.760 4.535 -16.996 1.00 97.38 169 SER A O 1
ATOM 1307 N N . ASN A 1 170 ? 5.550 4.704 -16.604 1.00 94.38 170 ASN A N 1
ATOM 1308 C CA . ASN A 1 170 ? 5.271 5.596 -17.721 1.00 94.38 170 ASN A CA 1
ATOM 1309 C C . ASN A 1 170 ? 4.012 6.432 -17.458 1.00 94.38 170 ASN A C 1
ATOM 1311 O O . ASN A 1 170 ? 2.952 5.889 -17.170 1.00 94.38 170 ASN A O 1
ATOM 1315 N N . GLY A 1 171 ? 4.140 7.750 -17.596 1.00 88.31 171 GLY A N 1
ATOM 1316 C CA . GLY A 1 171 ? 3.049 8.717 -17.471 1.00 88.31 171 GLY A CA 1
ATOM 1317 C C . GLY A 1 171 ? 2.860 9.572 -18.723 1.00 88.31 171 GLY A C 1
ATOM 1318 O O . GLY A 1 171 ? 2.226 10.620 -18.651 1.00 88.31 171 GLY A O 1
ATOM 1319 N N . GLU A 1 172 ? 3.451 9.183 -19.856 1.00 83.88 172 GLU A N 1
ATOM 1320 C CA . GLU A 1 172 ? 3.400 9.950 -21.100 1.00 83.88 172 GLU A CA 1
ATOM 1321 C C . GLU A 1 172 ? 2.154 9.603 -21.920 1.00 83.88 172 GLU A C 1
ATOM 1323 O O . GLU A 1 172 ? 2.112 8.637 -22.685 1.00 83.88 172 GLU A O 1
ATOM 1328 N N . SER A 1 173 ? 1.117 10.434 -21.809 1.00 67.25 173 SER A N 1
ATOM 1329 C CA . SER A 1 173 ? -0.050 10.304 -22.682 1.00 67.25 173 SER A CA 1
ATOM 1330 C C . SER A 1 173 ? 0.258 10.865 -24.071 1.00 67.25 173 SER A C 1
ATOM 1332 O O . SER A 1 173 ? 0.243 12.083 -24.271 1.00 67.25 173 SER A O 1
ATOM 1334 N N . LEU A 1 174 ? 0.422 10.003 -25.078 1.00 57.88 174 LEU A N 1
ATOM 1335 C CA . LEU A 1 174 ? 0.234 10.437 -26.463 1.00 57.88 174 LEU A CA 1
ATOM 1336 C C . LEU A 1 174 ? -1.236 10.840 -26.620 1.00 57.88 174 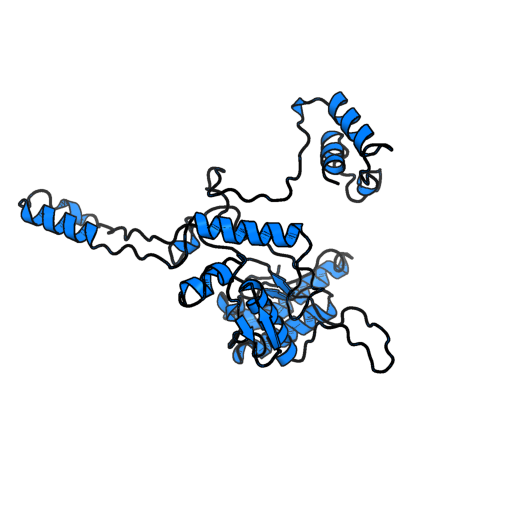LEU A C 1
ATOM 1338 O O . LEU A 1 174 ? -2.121 9.978 -26.644 1.00 57.88 174 LEU A O 1
ATOM 1342 N N . ARG A 1 175 ? -1.527 12.141 -26.760 1.00 52.09 175 ARG A N 1
ATOM 1343 C CA . ARG A 1 175 ? -2.834 12.589 -27.255 1.00 52.09 175 ARG A CA 1
ATOM 1344 C C . ARG A 1 175 ? -3.014 12.007 -28.656 1.00 52.09 175 ARG A C 1
ATOM 1346 O O . ARG A 1 175 ? -2.628 12.623 -29.645 1.00 52.09 175 ARG A O 1
ATOM 1353 N N . ARG A 1 176 ? -3.604 10.811 -28.772 1.00 47.31 176 ARG A N 1
ATOM 1354 C CA . ARG A 1 176 ? -4.083 10.314 -30.064 1.00 47.31 176 ARG A CA 1
ATOM 1355 C C . ARG A 1 176 ? -5.144 11.304 -30.522 1.00 47.31 176 ARG A C 1
ATOM 1357 O O . ARG A 1 176 ? -6.276 11.261 -30.042 1.00 47.31 176 ARG A O 1
ATOM 1364 N N . LEU A 1 177 ? -4.782 12.192 -31.444 1.00 43.88 177 LEU A N 1
ATOM 1365 C CA . LEU A 1 177 ? -5.743 12.869 -32.303 1.00 43.88 177 LEU A CA 1
ATOM 1366 C C . LEU A 1 177 ? -6.562 11.763 -32.977 1.00 43.88 177 LEU A C 1
ATOM 1368 O O . LEU A 1 177 ? -6.121 11.135 -33.938 1.00 43.88 177 LEU A O 1
ATOM 1372 N N . ARG A 1 178 ? -7.729 11.451 -32.405 1.00 42.12 178 ARG A N 1
ATOM 1373 C CA . ARG A 1 178 ? -8.719 10.564 -33.010 1.00 42.12 178 ARG A CA 1
ATOM 1374 C C . ARG A 1 178 ? -9.272 11.321 -34.211 1.00 42.12 178 ARG A C 1
ATOM 1376 O O . ARG A 1 178 ? -10.213 12.097 -34.094 1.00 42.12 178 ARG A O 1
ATOM 1383 N N . TRP A 1 179 ? -8.634 11.141 -35.357 1.00 44.03 179 TRP A N 1
ATOM 1384 C CA . TRP A 1 179 ? -9.176 11.584 -36.628 1.00 44.03 179 TRP A CA 1
ATOM 1385 C C . TRP A 1 179 ? -10.394 10.709 -36.941 1.00 44.03 179 TRP A C 1
ATOM 1387 O O . TRP A 1 179 ? -10.262 9.505 -37.159 1.00 44.03 179 TRP A O 1
ATOM 1397 N N . GLY A 1 180 ? -11.590 11.301 -36.897 1.00 36.78 180 GLY A N 1
ATOM 1398 C CA . GLY A 1 180 ? -12.792 10.684 -37.454 1.00 36.78 180 GLY A CA 1
ATOM 1399 C C . GLY A 1 180 ? -12.660 10.491 -38.974 1.00 36.78 180 GLY A C 1
ATOM 1400 O O . GLY A 1 180 ? -11.748 11.057 -39.587 1.00 36.78 180 GLY A O 1
ATOM 1401 N N . PRO A 1 181 ? -13.556 9.713 -39.606 1.00 44.56 181 PRO A N 1
ATOM 1402 C CA . PRO A 1 181 ? -13.491 9.386 -41.036 1.00 44.56 181 PRO A CA 1
ATOM 1403 C C . PRO A 1 181 ? -13.464 10.602 -41.990 1.00 44.56 181 PRO A C 1
ATOM 1405 O O . PRO A 1 181 ? -13.082 10.450 -43.149 1.00 44.56 181 PRO A O 1
ATOM 1408 N N . ASP A 1 182 ? -13.743 11.815 -41.509 1.00 42.38 182 ASP A N 1
ATOM 1409 C CA . ASP A 1 182 ? -13.667 13.061 -42.287 1.00 42.38 182 ASP A CA 1
ATOM 1410 C C . ASP A 1 182 ? -12.230 13.553 -42.571 1.00 42.38 182 ASP A C 1
ATOM 1412 O O . ASP A 1 182 ? -12.016 14.437 -43.403 1.00 42.38 182 ASP A O 1
ATOM 1416 N N . ALA A 1 183 ? -11.208 12.948 -41.955 1.00 46.31 183 ALA A N 1
ATOM 1417 C CA . ALA A 1 183 ? -9.793 13.258 -42.210 1.00 46.31 183 ALA A CA 1
ATOM 1418 C C . ALA A 1 183 ? -9.326 12.920 -43.637 1.00 46.31 183 ALA A C 1
ATOM 1420 O O . ALA A 1 183 ? -8.290 13.400 -44.104 1.00 46.31 183 ALA A O 1
ATOM 1421 N N . ALA A 1 184 ? -10.085 12.082 -44.348 1.00 40.81 184 ALA A N 1
ATOM 1422 C CA . ALA A 1 184 ? -9.753 11.650 -45.699 1.00 40.81 184 ALA A CA 1
ATOM 1423 C C . ALA A 1 184 ? -9.878 12.768 -46.756 1.00 40.81 184 ALA A C 1
ATOM 1425 O O . ALA A 1 184 ? -9.383 12.585 -47.871 1.00 40.81 184 ALA A O 1
ATOM 1426 N N . LEU A 1 185 ? -10.454 13.933 -46.420 1.00 43.28 185 LEU A N 1
ATOM 1427 C CA . LEU A 1 185 ? -10.581 15.071 -47.342 1.00 43.28 185 LEU A CA 1
ATOM 1428 C C . LEU A 1 185 ? -9.334 15.971 -47.454 1.00 43.28 185 LEU A C 1
ATOM 1430 O O . LEU A 1 185 ? -9.347 16.941 -48.208 1.00 43.28 185 LEU A O 1
ATOM 1434 N N . ALA A 1 186 ? -8.230 15.666 -46.764 1.00 46.41 186 ALA A N 1
ATOM 1435 C CA . ALA A 1 186 ? -7.021 16.499 -46.798 1.00 46.41 186 ALA A CA 1
ATOM 1436 C C . ALA A 1 186 ? -5.975 16.091 -47.861 1.00 46.41 186 ALA A C 1
ATOM 1438 O O . ALA A 1 186 ? -4.854 16.599 -47.841 1.00 46.41 186 ALA A O 1
ATOM 1439 N N . ARG A 1 187 ? -6.303 15.223 -48.832 1.00 45.78 187 ARG A N 1
ATOM 1440 C CA . ARG A 1 187 ? -5.365 14.809 -49.907 1.00 45.78 187 ARG A CA 1
ATOM 1441 C C . ARG A 1 187 ? -5.186 15.841 -51.037 1.00 45.78 187 ARG A C 1
ATOM 1443 O O . ARG A 1 187 ? -4.887 15.465 -52.165 1.00 45.78 187 ARG A O 1
ATOM 1450 N N . GLY A 1 188 ? -5.351 17.132 -50.745 1.00 49.28 188 GLY A N 1
ATOM 1451 C CA . GLY A 1 188 ? -5.216 18.216 -51.731 1.00 49.28 188 GLY A CA 1
ATOM 1452 C C . GLY A 1 188 ? -4.673 19.546 -51.192 1.00 49.28 188 GLY A C 1
ATOM 1453 O O . GLY A 1 188 ? -4.811 20.561 -51.865 1.00 49.28 188 GLY A O 1
ATOM 1454 N N . GLY A 1 189 ? -4.103 19.585 -49.981 1.00 51.62 189 GLY A N 1
ATOM 1455 C CA . GLY A 1 189 ? -3.593 20.821 -49.366 1.00 51.62 189 GLY A CA 1
ATOM 1456 C C . GLY A 1 189 ? -2.129 21.135 -49.707 1.00 51.62 189 GLY A C 1
ATOM 1457 O O . GLY A 1 189 ? -1.294 20.235 -49.750 1.00 51.62 189 GLY A O 1
ATOM 1458 N N . THR A 1 190 ? -1.824 22.419 -49.915 1.00 53.25 190 THR A N 1
ATOM 1459 C CA . THR A 1 190 ? -0.482 22.981 -50.170 1.00 53.25 190 THR A CA 1
ATOM 1460 C C . THR A 1 190 ? 0.503 22.732 -49.012 1.00 53.25 190 THR A C 1
ATOM 1462 O O . THR A 1 190 ? 0.088 22.460 -47.885 1.00 53.25 190 THR A O 1
ATOM 1465 N N . SER A 1 191 ? 1.819 22.839 -49.268 1.00 53.66 191 SER A N 1
ATOM 1466 C CA . SER A 1 191 ? 2.895 22.491 -48.312 1.00 53.66 191 SER A CA 1
ATOM 1467 C C . SER A 1 191 ? 2.776 23.163 -46.935 1.00 53.66 191 SER A C 1
ATOM 1469 O O . SER A 1 191 ? 3.129 22.547 -45.934 1.00 53.66 191 SER A O 1
ATOM 1471 N N . ALA A 1 192 ? 2.202 24.366 -46.857 1.00 52.09 192 ALA A N 1
ATOM 1472 C CA . ALA A 1 192 ? 1.957 25.079 -45.602 1.00 52.09 192 ALA A CA 1
ATOM 1473 C C . ALA A 1 192 ? 0.988 24.336 -44.663 1.00 52.09 192 ALA A C 1
ATOM 1475 O O . ALA A 1 192 ? 1.205 24.299 -43.457 1.00 52.09 192 ALA A O 1
ATOM 1476 N N . ARG A 1 193 ? -0.028 23.657 -45.211 1.00 52.22 193 ARG A N 1
ATOM 1477 C CA . ARG A 1 193 ? -1.016 22.900 -44.425 1.00 52.22 193 ARG A CA 1
ATOM 1478 C C . ARG A 1 193 ? -0.440 21.598 -43.860 1.00 52.22 193 ARG A C 1
ATOM 1480 O O . ARG A 1 193 ? -0.918 21.099 -42.847 1.00 52.22 193 ARG A O 1
ATOM 1487 N N . ARG A 1 194 ? 0.592 21.046 -44.515 1.00 54.38 194 ARG A N 1
ATOM 1488 C CA . ARG A 1 194 ? 1.362 19.897 -44.013 1.00 54.38 194 ARG A CA 1
ATOM 1489 C C . ARG A 1 194 ? 2.288 20.322 -42.867 1.00 54.38 194 ARG A C 1
ATOM 1491 O O . ARG A 1 194 ? 2.347 19.610 -41.876 1.00 54.38 194 ARG A O 1
ATOM 1498 N N . VAL A 1 195 ? 2.907 21.503 -42.960 1.00 53.28 195 VAL A N 1
ATOM 1499 C CA . VAL A 1 195 ? 3.719 22.083 -41.874 1.00 53.28 195 VAL A CA 1
ATOM 1500 C C . VAL A 1 195 ? 2.852 22.467 -40.671 1.00 53.28 195 VAL A C 1
ATOM 1502 O O . VAL A 1 195 ? 3.226 22.162 -39.549 1.00 53.28 195 VAL A O 1
ATOM 1505 N N . GLU A 1 196 ? 1.663 23.046 -40.868 1.00 54.66 196 GLU A N 1
ATOM 1506 C CA . GLU A 1 196 ? 0.718 23.303 -39.765 1.00 54.66 196 GLU A CA 1
ATOM 1507 C C . GLU A 1 196 ? 0.254 22.012 -39.079 1.00 54.66 196 GLU A C 1
ATOM 1509 O O . GLU A 1 196 ? 0.120 21.979 -37.859 1.00 54.66 196 GLU A O 1
ATOM 1514 N N . LEU A 1 197 ? 0.044 20.934 -39.842 1.00 55.81 197 LEU A N 1
ATOM 1515 C CA . LEU A 1 197 ? -0.305 19.622 -39.298 1.00 55.81 197 LEU A CA 1
ATOM 1516 C C . LEU A 1 197 ? 0.868 18.989 -38.528 1.00 55.81 197 LEU A C 1
ATOM 1518 O O . LEU A 1 197 ? 0.654 18.438 -37.453 1.00 55.81 197 LEU A O 1
ATOM 1522 N N . GLU A 1 198 ? 2.099 19.094 -39.034 1.00 54.00 198 GLU A N 1
ATOM 1523 C CA . GLU A 1 198 ? 3.317 18.646 -38.342 1.00 54.00 198 GLU A CA 1
ATOM 1524 C C . GLU A 1 198 ? 3.593 19.471 -37.074 1.00 54.00 198 GLU A C 1
ATOM 1526 O O . GLU A 1 198 ? 3.880 18.893 -36.028 1.00 54.00 198 GLU A O 1
ATOM 1531 N N . MET A 1 199 ? 3.405 20.795 -37.113 1.00 52.12 199 MET A N 1
ATOM 1532 C CA . MET A 1 199 ? 3.508 21.674 -35.941 1.00 52.12 199 MET A CA 1
ATOM 1533 C C . MET A 1 199 ? 2.380 21.425 -34.930 1.00 52.12 199 MET A C 1
ATOM 1535 O O . MET A 1 199 ? 2.616 21.491 -33.727 1.00 52.12 199 MET A O 1
ATOM 1539 N N . ALA A 1 200 ? 1.164 21.090 -35.375 1.00 50.75 200 ALA A N 1
ATOM 1540 C CA . ALA A 1 200 ? 0.059 20.702 -34.495 1.00 50.75 200 ALA A CA 1
ATOM 1541 C C . ALA A 1 200 ? 0.260 19.311 -33.865 1.00 50.75 200 ALA A C 1
ATOM 1543 O O . ALA A 1 200 ? -0.181 19.089 -32.741 1.00 50.75 200 ALA A O 1
ATOM 1544 N N . LEU A 1 201 ? 0.947 18.389 -34.552 1.00 53.59 201 LEU A N 1
ATOM 1545 C CA . LEU A 1 201 ? 1.382 17.101 -33.998 1.00 53.59 201 LEU A CA 1
ATOM 1546 C C . LEU A 1 201 ? 2.542 17.268 -33.006 1.00 53.59 201 LEU A C 1
ATOM 1548 O O . LEU A 1 201 ? 2.561 16.583 -31.990 1.00 53.59 201 LEU A O 1
ATOM 1552 N N . GLN A 1 202 ? 3.460 18.209 -33.251 1.00 50.84 202 GLN A N 1
ATOM 1553 C CA . GLN A 1 202 ? 4.517 18.588 -32.302 1.00 50.84 202 GLN A CA 1
ATOM 1554 C C . GLN A 1 202 ? 3.965 19.330 -31.070 1.00 50.84 202 GLN A C 1
ATOM 1556 O O . GLN A 1 202 ? 4.492 19.165 -29.975 1.00 50.84 202 GLN A O 1
ATOM 1561 N N . ASN A 1 203 ? 2.877 20.095 -31.229 1.00 45.19 203 ASN A N 1
ATOM 1562 C CA . ASN A 1 203 ? 2.180 20.807 -30.149 1.00 45.19 203 ASN A CA 1
ATOM 1563 C C . ASN A 1 203 ? 1.017 20.023 -29.516 1.00 45.19 203 ASN A C 1
ATOM 1565 O O . ASN A 1 203 ? 0.321 20.560 -28.648 1.00 45.19 203 ASN A O 1
ATOM 1569 N N . ALA A 1 204 ? 0.776 18.769 -29.910 1.00 51.19 204 ALA A N 1
ATOM 1570 C CA . ALA A 1 204 ? -0.104 17.887 -29.156 1.00 51.19 204 ALA A CA 1
ATOM 1571 C C . ALA A 1 204 ? 0.612 17.558 -27.842 1.00 51.19 204 ALA A C 1
ATOM 1573 O O . ALA A 1 204 ? 1.379 16.604 -27.777 1.00 51.19 204 ALA A O 1
ATOM 1574 N N . SER A 1 205 ? 0.420 18.400 -26.824 1.00 49.34 205 SER A N 1
ATOM 1575 C CA . SER A 1 205 ? 1.121 18.292 -25.549 1.00 49.34 205 SER A CA 1
ATOM 1576 C C . SER A 1 205 ? 1.023 16.868 -25.008 1.00 49.34 205 SER A C 1
ATOM 1578 O O . SER A 1 205 ? -0.065 16.378 -24.687 1.00 49.34 205 SER A O 1
ATOM 1580 N N . VAL A 1 206 ? 2.173 16.195 -24.935 1.00 56.41 206 VAL A N 1
ATOM 1581 C CA . VAL A 1 206 ? 2.325 15.000 -24.114 1.00 56.41 206 VAL A CA 1
ATOM 1582 C C . VAL A 1 206 ? 2.082 15.483 -22.692 1.00 56.41 206 VAL A C 1
ATOM 1584 O O . VAL A 1 206 ? 2.845 16.291 -22.165 1.00 56.41 206 VAL A O 1
ATOM 1587 N N . ALA A 1 207 ? 0.956 15.090 -22.100 1.00 63.19 207 ALA A N 1
ATOM 1588 C CA . ALA A 1 207 ? 0.792 15.260 -20.667 1.00 63.19 207 ALA A CA 1
ATOM 1589 C C . ALA A 1 207 ? 1.763 14.265 -20.027 1.00 63.19 207 ALA A C 1
ATOM 1591 O O . ALA A 1 207 ? 1.593 13.061 -20.216 1.00 63.19 207 ALA A O 1
ATOM 1592 N N . VAL A 1 208 ? 2.807 14.785 -19.380 1.00 76.19 208 VAL A N 1
ATOM 1593 C CA . VAL A 1 208 ? 3.811 13.999 -18.658 1.00 76.19 208 VAL A CA 1
ATOM 1594 C C . VAL A 1 208 ? 3.461 14.071 -17.181 1.00 76.19 208 VAL A C 1
ATOM 1596 O O . VAL A 1 208 ? 3.447 15.152 -16.594 1.00 76.19 208 VAL A O 1
ATOM 1599 N N . GLU A 1 209 ? 3.155 12.928 -16.581 1.00 90.44 209 GLU A N 1
ATOM 1600 C CA . GLU A 1 209 ? 2.923 12.844 -15.140 1.00 90.44 209 GLU A CA 1
ATOM 1601 C C . GLU A 1 209 ? 4.256 12.854 -14.383 1.00 90.44 209 GLU A C 1
ATOM 1603 O O . GLU A 1 209 ? 5.160 12.067 -14.681 1.00 90.44 209 GLU A O 1
ATOM 1608 N N . HIS A 1 210 ? 4.386 13.735 -13.387 1.00 93.81 210 HIS A N 1
ATOM 1609 C CA . HIS A 1 210 ? 5.620 13.870 -12.615 1.00 93.81 210 HIS A CA 1
ATOM 1610 C C . HIS A 1 210 ? 6.028 12.545 -11.958 1.00 93.81 210 HIS A C 1
ATOM 1612 O O . HIS A 1 210 ? 5.217 11.835 -11.365 1.00 93.81 210 HIS A O 1
ATOM 1618 N N . GLY A 1 211 ? 7.316 12.218 -12.064 1.00 94.44 211 GLY A N 1
ATOM 1619 C CA . GLY A 1 211 ? 7.921 11.065 -11.401 1.00 94.44 211 GLY A CA 1
ATOM 1620 C C . GLY A 1 211 ? 7.705 9.717 -12.085 1.00 94.44 211 GLY A C 1
ATOM 1621 O O . GLY A 1 211 ? 8.427 8.785 -11.736 1.00 94.44 211 GLY A O 1
ATOM 1622 N N . ALA A 1 212 ? 6.795 9.585 -13.054 1.00 96.56 212 ALA A N 1
ATOM 1623 C CA . ALA A 1 212 ? 6.575 8.317 -13.748 1.00 96.56 212 ALA A CA 1
ATOM 1624 C C . ALA A 1 212 ? 7.732 8.008 -14.711 1.00 96.56 212 ALA A C 1
ATOM 1626 O O . ALA A 1 212 ? 7.902 8.678 -15.728 1.00 96.56 212 ALA A O 1
ATOM 1627 N N . SER A 1 213 ? 8.542 7.004 -14.382 1.00 96.56 213 SER A N 1
ATOM 1628 C CA . SER A 1 213 ? 9.640 6.527 -15.225 1.00 96.56 213 SER A CA 1
ATOM 1629 C C . SER A 1 213 ? 10.054 5.118 -14.813 1.00 96.56 213 SER A C 1
ATOM 1631 O O . SER A 1 213 ? 9.892 4.728 -13.655 1.00 96.56 213 SER A O 1
ATOM 1633 N N . VAL A 1 214 ? 10.638 4.360 -15.744 1.00 97.38 214 VAL A N 1
ATOM 1634 C CA . VAL A 1 214 ? 11.201 3.026 -15.471 1.00 97.38 214 VAL A CA 1
ATOM 1635 C C . VAL A 1 214 ? 12.223 3.075 -14.330 1.00 97.38 214 VAL A C 1
ATOM 1637 O O . VAL A 1 214 ? 12.195 2.225 -13.446 1.00 97.38 214 VAL A O 1
ATOM 1640 N N . GLU A 1 215 ? 13.085 4.094 -14.303 1.00 97.44 215 GLU A N 1
ATOM 1641 C CA . GLU A 1 215 ? 14.117 4.258 -13.272 1.00 97.44 215 GLU A CA 1
ATOM 1642 C C . GLU A 1 215 ? 13.520 4.465 -11.870 1.00 97.44 215 GLU A C 1
ATOM 1644 O O . GLU A 1 215 ? 13.954 3.840 -10.896 1.00 97.44 215 GLU A O 1
ATOM 1649 N N . ASN A 1 216 ? 12.508 5.326 -11.757 1.00 98.25 216 ASN A N 1
ATOM 1650 C CA . ASN A 1 216 ? 11.856 5.602 -10.481 1.00 98.25 216 ASN A CA 1
ATOM 1651 C C . ASN A 1 216 ? 11.012 4.409 -10.026 1.00 98.25 216 ASN A C 1
ATOM 1653 O O . ASN A 1 216 ? 11.085 4.027 -8.858 1.00 98.25 216 ASN A O 1
ATOM 1657 N N . ALA A 1 217 ? 10.295 3.767 -10.953 1.00 98.62 217 ALA A N 1
ATOM 1658 C CA . ALA A 1 217 ? 9.523 2.562 -10.675 1.00 98.62 217 ALA A CA 1
ATOM 1659 C C . ALA A 1 217 ? 10.406 1.421 -10.158 1.00 98.62 217 ALA A C 1
ATOM 1661 O O . ALA A 1 217 ? 10.129 0.831 -9.109 1.00 98.62 217 ALA A O 1
ATOM 1662 N N . GLN A 1 218 ? 11.527 1.173 -10.841 1.00 98.19 218 GLN A N 1
ATOM 1663 C CA . GLN A 1 218 ? 12.505 0.181 -10.421 1.00 98.19 218 GLN A CA 1
ATOM 1664 C C . GLN A 1 218 ? 13.072 0.502 -9.043 1.00 98.19 218 GLN A C 1
ATOM 1666 O O . GLN A 1 218 ? 13.188 -0.395 -8.206 1.00 98.19 218 GLN A O 1
ATOM 1671 N N . ALA A 1 219 ? 13.427 1.761 -8.787 1.00 97.81 219 ALA A N 1
ATOM 1672 C CA . ALA A 1 219 ? 14.002 2.139 -7.510 1.00 97.81 219 ALA A CA 1
ATOM 1673 C C . ALA A 1 219 ? 13.017 2.020 -6.350 1.00 97.81 219 ALA A C 1
ATOM 1675 O O . ALA A 1 219 ? 13.388 1.446 -5.328 1.00 97.81 219 ALA A O 1
ATOM 1676 N N . TYR A 1 220 ? 11.784 2.503 -6.512 1.00 98.50 220 TYR A N 1
ATOM 1677 C CA . TYR A 1 220 ? 10.753 2.390 -5.483 1.00 98.50 220 TYR A CA 1
ATOM 1678 C C . TYR A 1 220 ? 10.512 0.925 -5.113 1.00 98.50 220 TYR A C 1
ATOM 1680 O O . TYR A 1 220 ? 10.703 0.529 -3.961 1.00 98.50 220 TYR A O 1
ATOM 1688 N N . ASN A 1 221 ? 10.193 0.094 -6.110 1.00 98.06 221 ASN A N 1
ATOM 1689 C CA . ASN A 1 221 ? 9.868 -1.311 -5.887 1.00 98.06 221 ASN A CA 1
ATOM 1690 C C . ASN A 1 221 ? 11.081 -2.106 -5.376 1.00 98.06 221 ASN A C 1
ATOM 1692 O O . ASN A 1 221 ? 10.939 -2.932 -4.477 1.00 98.06 221 ASN A O 1
ATOM 1696 N N . SER A 1 222 ? 12.294 -1.819 -5.861 1.00 95.88 222 SER A N 1
ATOM 1697 C CA . SER A 1 222 ? 13.514 -2.456 -5.341 1.00 95.88 222 SER A CA 1
ATOM 1698 C C . SER A 1 222 ? 13.798 -2.079 -3.890 1.00 95.88 222 SER A C 1
ATOM 1700 O O . SER A 1 222 ? 14.212 -2.937 -3.115 1.00 95.88 222 SER A O 1
ATOM 1702 N N . ASN A 1 223 ? 13.605 -0.817 -3.505 1.00 94.94 223 ASN A N 1
ATOM 1703 C CA . ASN A 1 223 ? 13.827 -0.373 -2.129 1.00 94.94 223 ASN A CA 1
ATOM 1704 C C . ASN A 1 223 ? 12.776 -0.954 -1.181 1.00 94.94 223 ASN A C 1
ATOM 1706 O O . ASN A 1 223 ? 13.133 -1.415 -0.097 1.00 94.94 223 ASN A O 1
ATOM 1710 N N . LEU A 1 224 ? 11.514 -0.997 -1.616 1.00 94.19 224 LEU A N 1
ATOM 1711 C CA . LEU A 1 224 ? 10.421 -1.625 -0.882 1.00 94.19 224 LEU A CA 1
ATOM 1712 C C . LEU A 1 224 ? 10.713 -3.106 -0.612 1.00 94.19 224 LEU A C 1
ATOM 1714 O O . LEU A 1 224 ? 10.703 -3.540 0.538 1.00 94.19 224 LEU A O 1
ATOM 1718 N N . VAL A 1 225 ? 11.072 -3.866 -1.650 1.00 92.88 225 VAL A N 1
ATOM 1719 C CA . VAL A 1 225 ? 11.406 -5.291 -1.516 1.00 92.88 225 VAL A CA 1
ATOM 1720 C C . VAL A 1 225 ? 12.642 -5.495 -0.642 1.00 92.88 225 VAL A C 1
ATOM 1722 O O . VAL A 1 225 ? 12.600 -6.291 0.293 1.00 92.88 225 VAL A O 1
ATOM 1725 N N . LYS A 1 226 ? 13.732 -4.749 -0.871 1.00 90.81 226 LYS A N 1
ATOM 1726 C CA . LYS A 1 226 ? 14.952 -4.841 -0.044 1.00 90.81 226 LYS A CA 1
ATOM 1727 C C . LYS A 1 226 ? 14.662 -4.597 1.433 1.00 90.81 226 LYS A C 1
ATOM 1729 O O . LYS A 1 226 ? 15.220 -5.286 2.283 1.00 90.81 226 LYS A O 1
ATOM 1734 N N . ARG A 1 227 ? 13.807 -3.621 1.740 1.00 88.19 227 ARG A N 1
ATOM 1735 C CA . ARG A 1 227 ? 13.406 -3.298 3.109 1.00 88.19 227 ARG A CA 1
ATOM 1736 C C . ARG A 1 227 ? 12.678 -4.466 3.776 1.00 88.19 227 ARG A C 1
ATOM 1738 O O . ARG A 1 227 ? 13.058 -4.844 4.884 1.00 88.19 227 ARG A O 1
ATOM 1745 N N . VAL A 1 228 ? 11.677 -5.031 3.100 1.00 88.69 228 VAL A N 1
ATOM 1746 C CA . VAL A 1 228 ? 10.903 -6.179 3.603 1.00 88.69 228 VAL A CA 1
ATOM 1747 C C . VAL A 1 228 ? 11.816 -7.390 3.798 1.00 88.69 228 VAL A C 1
ATOM 1749 O O . VAL A 1 228 ? 11.844 -7.976 4.875 1.00 88.69 228 VAL A O 1
ATOM 1752 N N . LEU A 1 229 ? 12.659 -7.709 2.811 1.00 86.81 229 LEU A N 1
ATOM 1753 C CA . LEU A 1 229 ? 13.595 -8.837 2.889 1.00 86.81 229 LEU A CA 1
ATOM 1754 C C . LEU A 1 229 ? 14.661 -8.687 3.984 1.00 86.81 229 LEU A C 1
ATOM 1756 O O . LEU A 1 229 ? 15.191 -9.693 4.456 1.00 86.81 229 LEU A O 1
ATOM 1760 N N . ALA A 1 230 ? 14.982 -7.455 4.382 1.00 85.81 230 ALA A N 1
ATOM 1761 C CA . ALA A 1 230 ? 15.897 -7.168 5.483 1.00 85.81 230 ALA A CA 1
ATOM 1762 C C . ALA A 1 230 ? 15.230 -7.240 6.871 1.00 85.81 230 ALA A C 1
ATOM 1764 O O . ALA A 1 230 ? 15.913 -6.988 7.864 1.00 85.81 230 ALA A O 1
ATOM 1765 N N . GLY A 1 231 ? 13.920 -7.514 6.953 1.00 82.88 231 GLY A N 1
ATOM 1766 C CA . GLY A 1 231 ? 13.152 -7.503 8.204 1.00 82.88 231 GLY A CA 1
ATOM 1767 C C . GLY A 1 231 ? 13.024 -6.112 8.837 1.00 82.88 231 GLY A C 1
ATOM 1768 O O . GLY A 1 231 ? 12.718 -5.991 10.018 1.00 82.88 231 GLY A O 1
ATOM 1769 N N . LYS A 1 232 ? 13.297 -5.041 8.076 1.00 81.56 232 LYS A N 1
ATOM 1770 C CA . LYS A 1 232 ? 13.235 -3.645 8.546 1.00 81.56 232 LYS A CA 1
ATOM 1771 C C . LYS A 1 232 ? 11.889 -3.028 8.192 1.00 81.56 232 LYS A C 1
ATOM 1773 O O . LYS A 1 232 ? 11.810 -2.050 7.455 1.00 81.56 232 LYS A O 1
ATOM 1778 N N . THR A 1 233 ? 10.822 -3.655 8.649 1.00 84.75 233 THR A N 1
ATOM 1779 C CA . THR A 1 233 ? 9.454 -3.344 8.235 1.00 84.75 233 THR A CA 1
ATOM 1780 C C . THR A 1 233 ? 8.814 -2.204 9.021 1.00 84.75 233 THR A C 1
ATOM 1782 O O . THR A 1 233 ? 7.985 -1.491 8.459 1.00 84.75 233 THR A O 1
ATOM 1785 N N . GLY A 1 234 ? 9.237 -1.970 10.264 1.00 87.88 234 GLY A N 1
ATOM 1786 C CA . GLY A 1 234 ? 8.643 -0.961 11.141 1.00 87.88 234 GLY A CA 1
ATOM 1787 C C . GLY A 1 234 ? 8.895 0.493 10.737 1.00 87.88 234 GLY A C 1
ATOM 1788 O O . GLY A 1 234 ? 9.798 0.803 9.963 1.00 87.88 234 GLY A O 1
ATOM 1789 N N . THR A 1 235 ? 8.097 1.396 11.299 1.00 92.62 235 THR A 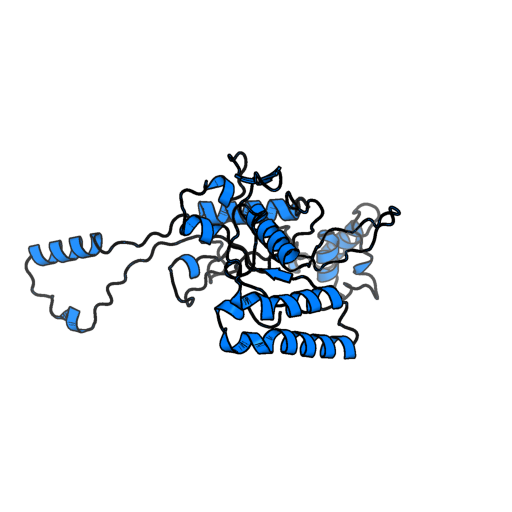N 1
ATOM 1790 C CA . THR A 1 235 ? 8.128 2.849 11.066 1.00 92.62 235 THR A CA 1
ATOM 1791 C C . THR A 1 235 ? 8.706 3.608 12.268 1.00 92.62 235 THR A C 1
ATOM 1793 O O . THR A 1 235 ? 8.898 3.026 13.338 1.00 92.62 235 THR A O 1
ATOM 1796 N N . PRO A 1 236 ? 8.979 4.924 12.160 1.00 94.31 236 PRO A N 1
ATOM 1797 C CA . PRO A 1 236 ? 9.404 5.728 13.307 1.00 94.31 236 PRO A CA 1
ATOM 1798 C C . PRO A 1 236 ? 8.444 5.713 14.514 1.00 94.31 236 PRO A C 1
ATOM 1800 O O . PRO A 1 236 ? 8.918 5.790 15.657 1.00 94.31 236 PRO A O 1
ATOM 1803 N N . LEU A 1 237 ? 7.123 5.644 14.307 1.00 91.00 237 LEU A N 1
ATOM 1804 C CA . LEU A 1 237 ? 6.134 5.496 15.383 1.00 91.00 237 LEU A CA 1
ATOM 1805 C C . LEU A 1 237 ? 6.004 4.042 15.849 1.00 91.00 237 LEU A C 1
ATOM 1807 O O . LEU A 1 237 ? 5.910 3.809 17.054 1.00 91.00 237 LEU A O 1
ATOM 1811 N N . HIS A 1 238 ? 6.042 3.084 14.921 1.00 87.75 238 HIS A N 1
ATOM 1812 C CA . HIS 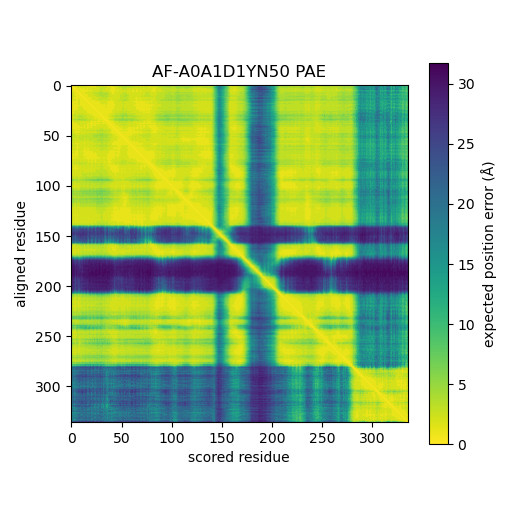A 1 238 ? 5.880 1.655 15.185 1.00 87.75 238 HIS A CA 1
ATOM 1813 C C . HIS A 1 238 ? 7.099 0.852 14.699 1.00 87.75 238 HIS A C 1
ATOM 1815 O O . HIS A 1 238 ? 7.016 0.155 13.684 1.00 87.75 238 HIS A O 1
ATOM 1821 N N . PRO A 1 239 ? 8.235 0.905 15.423 1.00 87.31 239 PRO A N 1
ATOM 1822 C CA . PRO A 1 239 ? 9.477 0.253 14.998 1.00 87.31 239 PRO A CA 1
ATOM 1823 C C . PRO A 1 239 ? 9.376 -1.278 14.963 1.00 87.31 239 PRO A C 1
ATOM 1825 O O . PRO A 1 239 ? 10.083 -1.912 14.186 1.00 87.31 239 PRO A O 1
ATOM 1828 N N . ASP A 1 240 ? 8.464 -1.851 15.753 1.00 79.62 240 ASP A N 1
ATOM 1829 C CA . ASP A 1 240 ? 8.207 -3.294 15.831 1.00 79.62 240 ASP A CA 1
ATOM 1830 C C . ASP A 1 240 ? 7.021 -3.740 14.949 1.00 79.62 240 ASP A C 1
ATOM 1832 O O . ASP A 1 240 ? 6.524 -4.866 15.079 1.00 79.62 240 ASP A O 1
ATOM 1836 N N . ALA A 1 241 ? 6.499 -2.853 14.089 1.00 76.12 241 ALA A N 1
ATOM 1837 C CA . ALA A 1 241 ? 5.469 -3.238 13.132 1.00 76.12 241 ALA A CA 1
ATOM 1838 C C . ALA A 1 241 ? 6.043 -4.198 12.082 1.00 76.12 241 ALA A C 1
ATOM 1840 O O . ALA A 1 241 ? 7.116 -3.978 11.512 1.00 76.12 241 ALA A O 1
ATOM 1841 N N . ASP A 1 242 ? 5.282 -5.253 11.813 1.00 75.06 242 ASP A N 1
ATOM 1842 C CA . ASP A 1 242 ? 5.560 -6.182 10.729 1.00 75.06 242 ASP A CA 1
ATOM 1843 C C . ASP A 1 242 ? 4.728 -5.738 9.526 1.00 75.06 242 ASP A C 1
ATOM 1845 O O . ASP A 1 242 ? 3.499 -5.701 9.589 1.00 75.06 242 ASP A O 1
ATOM 1849 N N . LEU A 1 243 ? 5.405 -5.246 8.494 1.00 77.94 243 LEU A N 1
ATOM 1850 C CA . LEU A 1 243 ? 4.788 -4.613 7.335 1.00 77.94 243 LEU A CA 1
ATOM 1851 C C . LEU A 1 243 ? 4.647 -5.662 6.247 1.00 77.94 243 LEU A C 1
ATOM 1853 O O . LEU A 1 243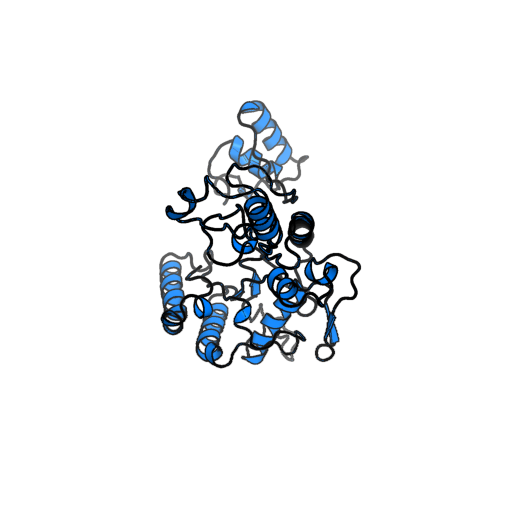 ? 5.594 -5.924 5.504 1.00 77.94 243 LEU A O 1
ATOM 1857 N N . ASP A 1 244 ? 3.428 -6.158 6.098 1.00 82.00 244 ASP A N 1
ATOM 1858 C CA . ASP A 1 244 ? 3.016 -6.855 4.892 1.00 82.00 244 ASP A CA 1
ATOM 1859 C C . ASP A 1 244 ? 2.645 -5.834 3.816 1.00 82.00 244 ASP A C 1
ATOM 1861 O O . ASP A 1 244 ? 1.734 -5.015 3.997 1.00 82.00 244 ASP A O 1
ATOM 1865 N N . VAL A 1 245 ? 3.355 -5.892 2.688 1.00 89.31 245 VAL A N 1
ATOM 1866 C CA . VAL A 1 245 ? 3.110 -5.041 1.522 1.00 89.31 245 VAL A CA 1
ATOM 1867 C C . VAL A 1 245 ? 2.993 -5.869 0.251 1.00 89.31 245 VAL A C 1
ATOM 1869 O O . VAL A 1 245 ? 3.826 -6.730 -0.031 1.00 89.31 245 VAL A O 1
ATOM 1872 N N . TYR A 1 246 ? 1.976 -5.572 -0.551 1.00 93.06 246 TYR A N 1
ATOM 1873 C CA . TYR A 1 246 ? 1.804 -6.168 -1.872 1.00 93.06 246 TYR A CA 1
ATOM 1874 C C . TYR A 1 246 ? 2.190 -5.144 -2.936 1.00 93.06 246 TYR A C 1
ATOM 1876 O O . TYR A 1 246 ? 1.622 -4.051 -3.010 1.00 93.06 246 TYR A O 1
ATOM 1884 N N . VAL A 1 247 ? 3.174 -5.502 -3.763 1.00 95.88 247 VAL A N 1
ATOM 1885 C CA . VAL A 1 247 ? 3.620 -4.651 -4.869 1.00 95.88 247 VAL A CA 1
ATOM 1886 C C . VAL A 1 247 ? 2.538 -4.628 -5.943 1.00 95.88 247 VAL A C 1
ATOM 1888 O O . VAL A 1 247 ? 2.187 -5.659 -6.518 1.00 95.88 247 VAL A O 1
ATOM 1891 N N . PHE A 1 248 ? 2.029 -3.436 -6.218 1.00 97.00 248 PHE A N 1
ATOM 1892 C CA . PHE A 1 248 ? 1.085 -3.177 -7.286 1.00 97.00 248 PHE A CA 1
ATOM 1893 C C . PHE A 1 248 ? 1.847 -2.706 -8.539 1.00 97.00 248 PHE A C 1
ATOM 1895 O O . PHE A 1 248 ? 2.476 -1.649 -8.507 1.00 97.00 248 PHE A O 1
ATOM 1902 N N . SER A 1 249 ? 1.831 -3.442 -9.649 1.00 96.56 249 SER A N 1
ATOM 1903 C CA . SER A 1 249 ? 1.159 -4.735 -9.876 1.00 96.56 249 SER A CA 1
ATOM 1904 C C . SER A 1 249 ? 2.027 -5.680 -10.707 1.00 96.56 249 SER A C 1
ATOM 1906 O O . SER A 1 249 ? 3.149 -5.354 -11.093 1.00 96.56 249 SER A O 1
ATOM 1908 N N . LEU A 1 250 ? 1.539 -6.897 -10.969 1.00 96.56 250 LEU A N 1
ATOM 1909 C CA . LEU A 1 250 ? 2.314 -7.871 -11.736 1.00 96.56 250 LEU A CA 1
ATOM 1910 C C . LEU A 1 250 ? 2.483 -7.442 -13.202 1.00 96.56 250 LEU A C 1
ATOM 1912 O O . LEU A 1 250 ? 3.591 -7.503 -13.726 1.00 96.56 250 LEU A O 1
ATOM 1916 N N . PHE A 1 251 ? 1.417 -6.966 -13.850 1.00 98.00 251 PHE A N 1
ATOM 1917 C CA . PHE A 1 251 ? 1.418 -6.628 -15.274 1.00 98.00 251 PHE A CA 1
ATOM 1918 C C . PHE A 1 251 ? 0.938 -5.205 -15.534 1.00 98.00 251 PHE A C 1
ATOM 1920 O O . PHE A 1 251 ? 0.090 -4.690 -14.813 1.00 98.00 251 PHE A O 1
ATOM 1927 N N . ASN A 1 252 ? 1.418 -4.602 -16.620 1.00 97.19 252 ASN A N 1
ATOM 1928 C CA . ASN A 1 252 ? 0.800 -3.398 -17.170 1.00 97.19 252 ASN A CA 1
ATOM 1929 C C . ASN A 1 252 ? -0.640 -3.694 -17.628 1.00 97.19 252 ASN A C 1
ATOM 1931 O O . ASN A 1 252 ? -0.893 -4.663 -18.346 1.00 97.19 252 ASN A O 1
ATOM 1935 N N . GLU A 1 253 ? -1.586 -2.838 -17.242 1.00 94.25 253 GLU A N 1
ATOM 1936 C CA . GLU A 1 253 ? -3.025 -3.052 -17.432 1.00 94.25 253 GLU A CA 1
ATOM 1937 C C . GLU A 1 253 ? -3.606 -2.035 -18.421 1.00 94.25 253 GLU A C 1
ATOM 1939 O O . GLU A 1 253 ? -4.168 -1.009 -18.047 1.00 94.25 253 GLU A O 1
ATOM 1944 N N . ASN A 1 254 ? -3.500 -2.323 -19.718 1.00 90.31 254 ASN A N 1
ATOM 1945 C CA . ASN A 1 254 ? -3.848 -1.393 -20.804 1.00 90.31 254 ASN A CA 1
ATOM 1946 C C . ASN A 1 254 ? -5.326 -0.947 -20.870 1.00 90.31 254 ASN A C 1
ATOM 1948 O O . ASN A 1 254 ? -5.635 0.014 -21.576 1.00 90.31 254 ASN A O 1
ATOM 1952 N N . LEU A 1 255 ? -6.233 -1.631 -20.168 1.00 92.81 255 LEU A N 1
ATOM 1953 C CA . LEU A 1 255 ? -7.652 -1.275 -20.084 1.00 92.81 255 LEU A CA 1
ATOM 1954 C C . LEU A 1 255 ? -7.990 -0.422 -18.854 1.00 92.81 255 LEU A C 1
ATOM 1956 O O . LEU A 1 255 ? -9.157 -0.054 -18.693 1.00 92.81 255 LEU A O 1
ATOM 1960 N N . LYS A 1 256 ? -7.012 -0.088 -17.998 1.00 90.12 256 LYS A N 1
ATOM 1961 C CA . LYS A 1 256 ? -7.270 0.790 -16.856 1.00 90.12 256 LYS A CA 1
ATOM 1962 C C . LYS A 1 256 ? -7.698 2.191 -17.324 1.00 90.12 256 LYS A C 1
ATOM 1964 O O . LYS A 1 256 ? -7.038 2.783 -18.193 1.00 90.12 256 LYS A O 1
ATOM 1969 N N . PRO A 1 257 ? -8.813 2.720 -16.780 1.00 88.12 257 PRO A N 1
ATOM 1970 C CA . PRO A 1 257 ? -9.257 4.074 -17.075 1.00 88.12 257 PRO A CA 1
ATOM 1971 C C . PRO A 1 257 ? -8.325 5.099 -16.415 1.00 88.12 257 PRO A C 1
ATOM 1973 O O . PRO A 1 257 ? -7.491 4.755 -15.587 1.00 88.12 257 PRO A O 1
ATOM 1976 N N . GLY A 1 258 ? -8.499 6.375 -16.756 1.00 86.38 258 GLY A N 1
ATOM 1977 C CA . GLY A 1 258 ? -7.730 7.460 -16.151 1.00 86.38 258 GLY A CA 1
ATOM 1978 C C . GLY A 1 258 ? -6.423 7.760 -16.882 1.00 86.38 258 GLY A C 1
ATOM 1979 O O . GLY A 1 258 ? -6.323 7.593 -18.107 1.00 86.38 258 GLY A O 1
ATOM 1980 N N . LEU A 1 259 ? -5.460 8.277 -16.122 1.00 89.12 259 LEU A N 1
ATOM 1981 C CA . LEU A 1 259 ? -4.184 8.780 -16.628 1.00 89.12 259 LEU A CA 1
ATOM 1982 C C . LEU A 1 259 ? -3.315 7.657 -17.220 1.00 89.12 259 LEU A C 1
ATOM 1984 O O . LEU A 1 259 ? -3.678 6.483 -17.166 1.00 89.12 259 LEU A O 1
ATOM 1988 N N . GLU A 1 260 ? -2.208 8.011 -17.874 1.00 90.62 260 GLU A N 1
ATOM 1989 C CA . GLU A 1 260 ? -1.329 7.002 -18.483 1.00 90.62 260 GLU A CA 1
ATOM 1990 C C . GLU A 1 260 ? -0.629 6.160 -17.426 1.00 90.62 260 GLU A C 1
ATOM 1992 O O . GLU A 1 260 ? -0.490 4.951 -17.608 1.00 90.62 260 GLU A O 1
ATOM 1997 N N . SER A 1 261 ? -0.290 6.765 -16.293 1.00 93.81 261 SER A N 1
ATOM 1998 C CA . SER A 1 261 ? 0.342 6.089 -15.171 1.00 93.81 261 SER A CA 1
ATOM 1999 C C . SER A 1 261 ? -0.416 4.848 -14.703 1.00 93.81 261 SER A C 1
ATOM 2001 O O . SER A 1 261 ? 0.218 3.820 -14.454 1.00 93.81 261 SER A O 1
ATOM 2003 N N . GLU A 1 262 ? -1.752 4.894 -14.686 1.00 93.75 262 GLU A N 1
ATOM 2004 C CA . GLU A 1 262 ? -2.641 3.790 -14.293 1.00 93.75 262 GLU A CA 1
ATOM 2005 C C . GLU A 1 262 ? -2.419 2.514 -15.118 1.00 93.75 262 GLU A C 1
ATOM 2007 O O . GLU A 1 262 ? -2.619 1.404 -14.629 1.00 93.75 262 GLU A O 1
ATOM 2012 N N . ARG A 1 263 ? -1.966 2.643 -16.370 1.00 95.62 263 ARG A N 1
ATOM 2013 C CA . ARG A 1 263 ? -1.724 1.505 -17.271 1.00 95.62 263 ARG A CA 1
ATOM 2014 C C . ARG A 1 263 ? -0.318 0.914 -17.137 1.00 95.62 263 ARG A C 1
ATOM 2016 O O . ARG A 1 263 ? -0.048 -0.115 -17.754 1.00 95.62 263 ARG A O 1
ATOM 2023 N N . ASN A 1 264 ? 0.564 1.535 -16.348 1.00 97.19 264 ASN A N 1
ATOM 2024 C CA . ASN A 1 264 ? 2.010 1.291 -16.381 1.00 97.19 264 ASN A CA 1
ATOM 2025 C C . ASN A 1 264 ? 2.648 0.992 -15.001 1.00 97.19 264 ASN A C 1
ATOM 2027 O O . ASN A 1 264 ? 3.840 1.238 -14.801 1.00 97.19 264 ASN A O 1
ATOM 2031 N N . PHE A 1 265 ? 1.879 0.457 -14.044 1.00 98.19 265 PHE A N 1
ATOM 2032 C CA . PHE A 1 265 ? 2.370 0.014 -12.722 1.00 98.19 265 PHE A CA 1
ATOM 2033 C C . PHE A 1 265 ? 3.009 -1.388 -12.705 1.00 98.19 265 PHE A C 1
ATOM 2035 O O . PHE A 1 265 ? 3.537 -1.810 -11.677 1.00 98.19 265 PHE A O 1
ATOM 2042 N N . GLY A 1 266 ? 2.958 -2.121 -13.815 1.00 97.88 266 GLY A N 1
ATOM 2043 C CA . GLY A 1 266 ? 3.413 -3.502 -13.889 1.00 97.88 266 GLY A CA 1
ATOM 2044 C C . GLY A 1 266 ? 4.917 -3.668 -13.692 1.00 97.88 266 GLY A C 1
ATOM 2045 O O . GLY A 1 266 ? 5.723 -2.886 -14.197 1.00 97.88 266 GLY A O 1
ATOM 2046 N N . LEU A 1 267 ? 5.297 -4.755 -13.021 1.00 97.62 267 LEU A N 1
ATOM 2047 C CA . LEU A 1 267 ? 6.666 -5.281 -13.035 1.00 97.62 267 LEU A CA 1
ATOM 2048 C C . LEU A 1 267 ? 7.009 -5.923 -14.395 1.00 97.62 267 LEU A C 1
ATOM 2050 O O . LEU A 1 267 ? 8.168 -5.930 -14.819 1.00 97.62 267 LEU A O 1
ATOM 2054 N N . PHE A 1 268 ? 5.991 -6.439 -15.090 1.00 97.25 268 PHE A N 1
ATOM 2055 C CA . PHE A 1 268 ? 6.099 -7.113 -16.380 1.00 97.25 268 PHE A CA 1
ATOM 2056 C C . PHE A 1 268 ? 5.165 -6.494 -17.427 1.00 97.25 268 PHE A C 1
ATOM 2058 O O . PHE A 1 268 ? 4.079 -5.987 -17.131 1.00 97.25 268 PHE A O 1
ATOM 2065 N N . TYR A 1 269 ? 5.572 -6.579 -18.687 1.00 95.69 269 TYR A N 1
ATOM 2066 C CA . TYR A 1 269 ? 4.668 -6.415 -19.814 1.00 95.69 269 TYR A CA 1
ATOM 2067 C C . TYR A 1 269 ? 3.731 -7.633 -19.925 1.00 95.69 269 TYR A C 1
ATOM 2069 O O . TYR A 1 269 ? 4.061 -8.714 -19.431 1.00 95.69 269 TYR A O 1
ATOM 2077 N N . PRO A 1 270 ? 2.570 -7.507 -20.602 1.00 93.00 270 PRO A N 1
ATOM 2078 C CA . PRO A 1 270 ? 1.626 -8.619 -20.762 1.00 93.00 270 PRO A CA 1
ATOM 2079 C C . PRO A 1 270 ? 2.186 -9.856 -21.484 1.00 93.00 270 PRO A C 1
ATOM 2081 O O . PRO A 1 270 ? 1.600 -10.929 -21.388 1.00 93.00 270 PRO A O 1
ATOM 2084 N N . ASP A 1 271 ? 3.298 -9.719 -22.211 1.00 91.19 271 ASP A N 1
ATOM 2085 C CA . ASP A 1 271 ? 4.001 -10.829 -22.865 1.00 91.19 271 ASP A CA 1
ATOM 2086 C C . ASP A 1 271 ? 4.953 -11.597 -21.923 1.00 91.19 271 ASP A C 1
ATOM 2088 O O . ASP A 1 271 ? 5.612 -12.545 -22.348 1.00 91.19 271 ASP A O 1
ATOM 2092 N N . GLY A 1 272 ? 5.024 -11.204 -20.647 1.00 91.06 272 GLY A N 1
ATOM 2093 C CA . GLY A 1 272 ? 5.883 -11.808 -19.630 1.00 91.06 272 GLY A CA 1
ATOM 2094 C C . GLY A 1 272 ? 7.310 -11.260 -19.600 1.00 91.06 272 GLY A C 1
ATOM 2095 O O . GLY A 1 272 ? 8.096 -11.663 -18.740 1.00 91.06 272 GLY A O 1
ATOM 2096 N N . THR A 1 273 ? 7.672 -10.334 -20.492 1.00 93.94 273 THR A N 1
ATOM 2097 C CA . THR A 1 273 ? 8.967 -9.650 -20.417 1.00 93.94 273 THR A CA 1
ATOM 2098 C C . THR A 1 273 ? 8.974 -8.628 -19.279 1.00 93.94 273 THR A C 1
ATOM 2100 O O . THR A 1 273 ? 7.951 -8.040 -18.931 1.00 93.94 273 THR A O 1
ATOM 2103 N N . LYS A 1 274 ? 10.131 -8.427 -18.645 1.00 95.38 274 LYS A N 1
ATOM 2104 C CA . LYS A 1 274 ? 10.274 -7.475 -17.534 1.00 95.38 274 LYS A CA 1
ATOM 2105 C C . LYS A 1 274 ? 10.191 -6.036 -18.047 1.00 95.38 274 LYS A C 1
ATOM 2107 O O . LYS A 1 274 ? 10.851 -5.708 -19.031 1.00 95.38 274 LYS A O 1
ATOM 2112 N N . VAL A 1 275 ? 9.470 -5.166 -17.335 1.00 97.44 275 VAL A N 1
ATOM 2113 C CA . VAL A 1 275 ? 9.578 -3.708 -17.542 1.00 97.44 275 VAL A CA 1
ATOM 2114 C C . VAL A 1 275 ? 10.900 -3.207 -16.951 1.00 97.44 275 VAL A C 1
ATOM 2116 O O . VAL A 1 275 ? 11.608 -2.418 -17.571 1.00 97.44 275 VAL A O 1
ATOM 2119 N N . TYR A 1 276 ? 11.252 -3.708 -15.767 1.00 97.31 276 TYR A N 1
ATOM 2120 C CA . TYR A 1 276 ? 12.504 -3.456 -15.052 1.00 97.31 276 TYR A CA 1
ATOM 2121 C C . TYR A 1 276 ? 12.804 -4.616 -14.094 1.00 97.31 276 TYR A C 1
ATOM 2123 O O . TYR A 1 276 ? 11.951 -5.468 -13.842 1.00 97.31 276 TYR A O 1
ATOM 2131 N N . ASP A 1 277 ? 14.028 -4.677 -13.565 1.00 93.31 277 ASP A N 1
ATOM 2132 C CA . ASP A 1 277 ? 14.442 -5.771 -12.683 1.00 93.31 277 ASP A CA 1
ATOM 2133 C C . ASP A 1 277 ? 14.242 -5.423 -11.201 1.00 93.31 277 ASP A C 1
ATOM 2135 O O . ASP A 1 277 ? 14.799 -4.440 -10.706 1.00 93.31 277 ASP A O 1
ATOM 2139 N N . VAL A 1 278 ? 13.475 -6.256 -10.494 1.00 90.50 278 VAL A N 1
ATOM 2140 C CA . VAL A 1 278 ? 13.284 -6.206 -9.039 1.00 90.50 278 VAL A CA 1
ATOM 2141 C C . VAL A 1 278 ? 13.638 -7.574 -8.474 1.00 90.50 278 VAL A C 1
ATOM 2143 O O . VAL A 1 278 ? 13.066 -8.592 -8.864 1.00 90.50 278 VAL A O 1
ATOM 2146 N N . GLN A 1 279 ? 14.589 -7.598 -7.544 1.00 85.50 279 GLN A N 1
ATOM 2147 C CA . GLN A 1 279 ? 15.039 -8.832 -6.909 1.00 85.50 279 GLN A CA 1
ATOM 2148 C C . GLN A 1 279 ? 14.145 -9.171 -5.719 1.00 85.50 279 GLN A C 1
ATOM 2150 O O . GLN A 1 279 ? 14.371 -8.705 -4.604 1.00 85.50 279 GLN A O 1
ATOM 2155 N N . PHE A 1 280 ? 13.130 -9.992 -5.963 1.00 81.88 280 PHE A N 1
ATOM 2156 C CA . PHE A 1 280 ? 12.431 -10.709 -4.899 1.00 81.88 280 PHE A CA 1
ATOM 2157 C C . PHE A 1 280 ? 13.323 -11.837 -4.365 1.00 81.88 280 PHE A C 1
ATOM 2159 O O . PHE A 1 280 ? 14.254 -12.267 -5.052 1.00 81.88 280 PHE A O 1
ATOM 2166 N N . ARG A 1 281 ? 13.036 -12.352 -3.159 1.00 71.12 281 ARG A N 1
ATOM 2167 C CA . ARG A 1 281 ? 13.567 -13.668 -2.770 1.00 71.12 281 ARG A CA 1
ATOM 2168 C C . ARG A 1 281 ? 13.105 -14.652 -3.840 1.00 71.12 281 ARG A C 1
ATOM 2170 O O . ARG A 1 281 ? 11.906 -14.853 -4.019 1.00 71.12 281 ARG A O 1
ATOM 2177 N N . ALA A 1 282 ? 14.053 -15.175 -4.609 1.00 63.94 282 ALA A N 1
ATOM 2178 C CA . ALA A 1 282 ? 13.754 -16.160 -5.626 1.00 63.94 282 ALA A CA 1
ATOM 2179 C C . ALA A 1 282 ? 13.344 -17.443 -4.908 1.00 63.94 282 ALA A C 1
ATOM 2181 O O . ALA A 1 282 ? 14.146 -18.009 -4.174 1.00 63.94 282 ALA A O 1
ATOM 2182 N N . TRP A 1 283 ? 12.097 -17.868 -5.104 1.00 70.69 283 TRP A N 1
ATOM 2183 C CA . TRP A 1 283 ? 11.694 -19.224 -4.773 1.00 70.69 283 TRP A CA 1
ATOM 2184 C C . TRP A 1 283 ? 12.145 -20.128 -5.918 1.00 70.69 283 TRP A C 1
ATOM 2186 O O . TRP A 1 283 ? 11.602 -20.076 -7.024 1.00 70.69 283 TRP A O 1
ATOM 2196 N N . CYS A 1 284 ? 13.186 -20.913 -5.682 1.00 78.38 284 CYS A N 1
ATOM 2197 C CA . CYS A 1 284 ? 13.695 -21.881 -6.639 1.00 78.38 284 CYS A CA 1
ATOM 2198 C C . CYS A 1 284 ? 12.703 -23.040 -6.782 1.00 78.38 284 CYS A C 1
ATOM 2200 O O . CYS A 1 284 ? 12.402 -23.729 -5.811 1.00 78.38 284 CYS A O 1
ATOM 2202 N N . VAL A 1 285 ? 12.213 -23.283 -7.996 1.00 87.75 285 VAL A N 1
ATOM 2203 C CA . VAL A 1 285 ? 11.446 -24.494 -8.307 1.00 87.75 285 VAL A CA 1
ATOM 2204 C C . VAL A 1 285 ? 12.405 -25.529 -8.882 1.00 87.75 285 VAL A C 1
ATOM 2206 O O . VAL A 1 285 ? 13.191 -25.218 -9.777 1.00 87.75 285 VAL A O 1
ATOM 2209 N N . ALA A 1 286 ? 12.353 -26.748 -8.351 1.00 90.19 286 ALA A N 1
ATOM 2210 C CA . ALA A 1 286 ? 13.129 -27.878 -8.832 1.00 90.19 286 ALA A CA 1
ATOM 2211 C C . ALA A 1 286 ? 12.849 -28.119 -10.322 1.00 90.19 286 ALA A C 1
ATOM 2213 O O . ALA A 1 286 ? 11.696 -28.267 -10.728 1.00 90.19 286 ALA A O 1
ATOM 2214 N N . ASP A 1 287 ? 13.905 -28.169 -11.136 1.00 90.88 287 ASP A N 1
ATOM 2215 C CA . ASP A 1 287 ? 13.784 -28.475 -12.559 1.00 90.88 287 ASP A CA 1
ATOM 2216 C C . ASP A 1 287 ? 13.409 -29.958 -12.736 1.00 90.88 287 ASP A C 1
ATOM 2218 O O . ASP A 1 287 ? 14.233 -30.828 -12.426 1.00 90.88 287 ASP A O 1
ATOM 2222 N N . PRO A 1 288 ? 12.210 -30.289 -13.256 1.00 86.44 288 PRO A N 1
ATOM 2223 C CA . PRO A 1 288 ? 11.821 -31.680 -13.467 1.00 86.44 288 PRO A CA 1
ATOM 2224 C C . PRO A 1 288 ? 12.750 -32.400 -14.460 1.00 86.44 288 PRO A C 1
ATOM 2226 O O . PRO A 1 288 ? 12.892 -33.622 -14.393 1.00 86.44 288 PRO A O 1
ATOM 2229 N N . ALA A 1 289 ? 13.441 -31.671 -15.347 1.00 92.75 289 ALA A N 1
ATOM 2230 C CA . ALA A 1 289 ? 14.411 -32.248 -16.276 1.00 92.75 289 ALA A CA 1
ATOM 2231 C C . ALA A 1 289 ? 15.716 -32.698 -15.593 1.00 92.75 289 ALA A C 1
ATOM 2233 O O . ALA A 1 289 ? 16.465 -33.488 -16.173 1.00 92.75 289 ALA A O 1
ATOM 2234 N N . ALA A 1 290 ? 15.986 -32.264 -14.354 1.00 92.25 290 ALA A N 1
ATOM 2235 C CA . ALA A 1 290 ? 17.130 -32.742 -13.576 1.00 92.25 290 ALA A CA 1
ATOM 2236 C C . ALA A 1 290 ? 17.017 -34.239 -13.230 1.00 92.25 290 ALA A C 1
ATOM 2238 O O . ALA A 1 290 ? 18.039 -34.907 -13.041 1.00 92.25 290 ALA A O 1
ATOM 2239 N N . GLY A 1 291 ? 15.787 -34.763 -13.201 1.00 93.88 291 GLY A N 1
ATOM 2240 C CA . GLY A 1 291 ? 15.475 -36.151 -12.894 1.00 93.88 291 GLY A CA 1
ATOM 2241 C C . GLY A 1 291 ? 15.409 -36.433 -11.392 1.00 93.88 291 GLY A C 1
ATOM 2242 O O . GLY A 1 291 ? 16.154 -35.870 -10.587 1.00 93.88 291 GLY A O 1
ATOM 2243 N N . ARG A 1 292 ? 14.521 -37.363 -11.021 1.00 95.19 292 ARG A N 1
ATOM 2244 C CA . ARG A 1 292 ? 14.191 -37.694 -9.626 1.00 95.19 292 ARG A CA 1
ATOM 2245 C C . ARG A 1 292 ? 15.410 -38.004 -8.756 1.00 95.19 292 ARG A C 1
ATOM 2247 O O . ARG A 1 292 ? 15.442 -37.583 -7.612 1.00 95.19 292 ARG A O 1
ATOM 2254 N N . GLU A 1 293 ? 16.404 -38.722 -9.276 1.00 96.19 293 GLU A N 1
ATOM 2255 C CA . GLU A 1 293 ? 17.591 -39.120 -8.504 1.00 96.19 293 GLU A CA 1
ATOM 2256 C C . GLU A 1 293 ? 18.400 -37.909 -8.019 1.00 96.19 293 GLU A C 1
ATOM 2258 O O . GLU A 1 293 ? 18.764 -37.835 -6.847 1.00 96.19 293 GLU A O 1
ATOM 2263 N N . LYS A 1 294 ? 18.620 -36.915 -8.891 1.00 96.25 294 LYS A N 1
ATOM 2264 C CA . LYS A 1 294 ? 19.337 -35.688 -8.518 1.00 96.25 294 LYS A CA 1
ATOM 2265 C C . LYS A 1 294 ? 18.529 -34.838 -7.547 1.00 96.25 294 LYS A C 1
ATOM 2267 O O . LYS A 1 294 ? 19.100 -34.278 -6.618 1.00 96.25 294 LYS A O 1
ATOM 2272 N N . LEU A 1 295 ? 17.217 -34.754 -7.761 1.00 96.19 295 LEU A N 1
ATOM 2273 C CA . LEU A 1 295 ? 16.324 -34.005 -6.879 1.00 96.19 295 LEU A CA 1
ATOM 2274 C C . LEU A 1 295 ? 16.228 -34.651 -5.493 1.00 96.19 295 LEU A C 1
ATOM 2276 O O . LEU A 1 295 ? 16.289 -33.939 -4.498 1.00 96.19 295 LEU A O 1
ATOM 2280 N N . GLN A 1 296 ? 16.168 -35.983 -5.420 1.00 96.75 296 GLN A N 1
ATOM 2281 C CA . GLN A 1 296 ? 16.188 -36.712 -4.154 1.00 96.75 296 GLN A CA 1
ATOM 2282 C C . GLN A 1 296 ? 17.517 -36.507 -3.428 1.00 96.75 296 GLN A C 1
ATOM 2284 O O . GLN A 1 296 ? 17.512 -36.210 -2.244 1.00 96.75 296 GLN A O 1
ATOM 2289 N N . ALA A 1 297 ? 18.651 -36.583 -4.132 1.00 96.38 297 ALA A N 1
ATOM 2290 C CA . ALA A 1 297 ? 19.955 -36.332 -3.523 1.00 96.38 297 ALA A CA 1
ATOM 2291 C C . ALA A 1 297 ? 20.088 -34.894 -2.986 1.00 96.38 297 ALA A C 1
ATOM 2293 O O . ALA A 1 297 ? 20.661 -34.688 -1.918 1.00 96.38 297 ALA A O 1
ATOM 2294 N N . ALA A 1 298 ? 19.549 -33.903 -3.705 1.00 93.94 298 ALA A N 1
ATOM 2295 C CA . ALA A 1 298 ? 19.506 -32.517 -3.241 1.00 93.94 298 ALA A CA 1
ATOM 2296 C C . ALA A 1 298 ? 18.607 -32.357 -2.004 1.00 93.94 298 ALA A C 1
ATOM 2298 O O . ALA A 1 298 ? 19.017 -31.723 -1.036 1.00 93.94 298 ALA A O 1
ATOM 2299 N N . LEU A 1 299 ? 17.422 -32.977 -2.013 1.00 96.06 299 LEU A N 1
ATOM 2300 C CA . LEU A 1 299 ? 16.490 -32.989 -0.885 1.00 96.06 299 LEU A CA 1
ATOM 2301 C C . LEU A 1 299 ? 17.103 -33.657 0.355 1.00 96.06 299 LEU A C 1
ATOM 2303 O O . LEU A 1 299 ? 17.078 -33.078 1.438 1.00 96.06 299 LEU A O 1
ATOM 2307 N N . ASP A 1 300 ? 17.710 -34.833 0.195 1.00 96.44 300 ASP A N 1
ATOM 2308 C CA . ASP A 1 300 ? 18.373 -35.575 1.274 1.00 96.44 300 ASP A CA 1
ATOM 2309 C C . ASP A 1 300 ? 19.544 -34.781 1.862 1.00 96.44 300 ASP A C 1
ATOM 2311 O O . ASP A 1 300 ? 19.777 -34.814 3.070 1.00 96.44 300 ASP A O 1
ATOM 2315 N N . TRP A 1 301 ? 20.283 -34.052 1.020 1.00 95.81 301 TRP A N 1
ATOM 2316 C CA . TRP A 1 301 ? 21.345 -33.164 1.479 1.00 95.81 301 TRP A CA 1
ATOM 2317 C C . TRP A 1 301 ? 20.783 -31.975 2.267 1.00 95.81 301 TRP A C 1
ATOM 2319 O O . TRP A 1 301 ? 21.259 -31.720 3.375 1.00 95.81 301 TRP A O 1
ATOM 2329 N N . ALA A 1 302 ? 19.758 -31.298 1.732 1.00 95.38 302 ALA A N 1
ATOM 2330 C CA . ALA A 1 302 ? 19.120 -30.129 2.342 1.00 95.38 302 ALA A CA 1
ATOM 2331 C C . ALA A 1 302 ? 18.527 -30.460 3.721 1.00 95.38 302 ALA A C 1
ATOM 2333 O O . ALA A 1 302 ? 18.841 -29.797 4.709 1.00 95.38 302 ALA A O 1
ATOM 2334 N N . CYS A 1 303 ? 17.741 -31.537 3.797 1.00 96.38 303 CYS A N 1
ATOM 2335 C CA . CYS A 1 303 ? 17.132 -32.040 5.031 1.00 96.38 303 CYS A CA 1
ATOM 2336 C C . CYS A 1 303 ? 18.110 -32.793 5.939 1.00 96.38 303 CYS A C 1
ATOM 2338 O O . CYS A 1 303 ? 17.789 -33.126 7.082 1.00 96.38 303 CYS A O 1
ATOM 2340 N N . GLY A 1 304 ? 19.281 -33.137 5.409 1.00 93.19 304 GLY A N 1
ATOM 2341 C CA . GLY A 1 304 ? 20.316 -33.852 6.123 1.00 93.19 304 GLY A CA 1
ATOM 2342 C C . GLY A 1 304 ? 21.091 -32.949 7.088 1.00 93.19 304 GLY A C 1
ATOM 2343 O O . GLY A 1 304 ? 20.955 -31.725 7.084 1.00 93.19 304 GLY A O 1
ATOM 2344 N N . PRO A 1 305 ? 22.002 -33.531 7.886 1.00 89.81 305 PRO A N 1
ATOM 2345 C CA . PRO A 1 305 ? 22.758 -32.799 8.907 1.00 89.81 305 PRO A CA 1
ATOM 2346 C C . PRO A 1 305 ? 23.643 -31.661 8.370 1.00 89.81 305 PRO A C 1
ATOM 2348 O O . PRO A 1 305 ? 24.157 -30.868 9.153 1.00 89.81 305 PRO A O 1
ATOM 2351 N N . GLN A 1 306 ? 23.889 -31.632 7.058 1.00 87.88 306 GLN A N 1
ATOM 2352 C CA . GLN A 1 306 ? 24.796 -30.694 6.394 1.00 87.88 306 GLN A CA 1
ATOM 2353 C C . GLN A 1 306 ? 24.062 -29.531 5.718 1.00 87.88 306 GLN A C 1
ATOM 2355 O O . GLN A 1 306 ? 24.666 -28.474 5.560 1.00 87.88 306 GLN A O 1
ATOM 2360 N N . GLY A 1 307 ? 22.805 -29.728 5.304 1.00 87.31 307 GLY A N 1
ATOM 2361 C CA . GLY A 1 307 ? 22.044 -28.742 4.537 1.00 87.31 307 GLY A CA 1
ATOM 2362 C C . GLY A 1 307 ? 21.339 -27.698 5.397 1.00 87.31 307 GLY A C 1
ATOM 2363 O O . GLY A 1 307 ? 21.223 -26.552 4.981 1.00 87.31 307 GLY A O 1
ATOM 2364 N N . GLY A 1 308 ? 20.940 -28.060 6.620 1.00 87.88 308 GLY A N 1
ATOM 2365 C CA . GLY A 1 308 ? 20.386 -27.114 7.594 1.00 87.88 308 GLY A CA 1
ATOM 2366 C C . GLY A 1 308 ? 18.948 -26.660 7.327 1.00 87.88 308 GLY A C 1
ATOM 2367 O O . GLY A 1 308 ? 18.449 -25.851 8.106 1.00 87.88 308 GLY A O 1
ATOM 2368 N N . ALA A 1 309 ? 18.280 -27.192 6.297 1.00 92.44 309 ALA A N 1
ATOM 2369 C CA . ALA A 1 309 ? 16.881 -26.890 6.013 1.00 92.44 309 ALA A CA 1
ATOM 2370 C C . ALA A 1 309 ? 15.950 -27.552 7.046 1.00 92.44 309 ALA A C 1
ATOM 2372 O O . ALA A 1 309 ? 16.093 -28.728 7.403 1.00 92.44 309 ALA A O 1
ATOM 2373 N N . ASN A 1 310 ? 14.947 -26.814 7.506 1.00 93.12 310 ASN A N 1
ATOM 2374 C CA . ASN A 1 310 ? 13.840 -27.301 8.310 1.00 93.12 310 ASN A CA 1
ATOM 2375 C C . ASN A 1 310 ? 12.844 -28.064 7.433 1.00 93.12 310 ASN A C 1
ATOM 2377 O O . ASN A 1 310 ? 11.826 -27.542 6.990 1.00 93.12 310 ASN A O 1
ATOM 2381 N N . CYS A 1 311 ? 13.091 -29.357 7.256 1.00 95.31 311 CYS A N 1
ATOM 2382 C CA . CYS A 1 311 ? 12.197 -30.227 6.495 1.00 95.31 311 CYS A CA 1
ATOM 2383 C C . CYS A 1 311 ? 11.010 -30.788 7.294 1.00 95.31 311 CYS A C 1
ATOM 2385 O O . CYS A 1 311 ? 10.316 -31.677 6.799 1.00 95.31 311 CYS A O 1
ATOM 2387 N N . GLY A 1 312 ? 10.751 -30.298 8.512 1.00 95.50 312 GLY A N 1
ATOM 2388 C CA . GLY A 1 312 ? 9.577 -30.674 9.308 1.00 95.50 312 GLY A CA 1
ATOM 2389 C C . GLY A 1 312 ? 8.235 -30.423 8.599 1.00 95.50 312 GLY A C 1
ATOM 2390 O O . GLY A 1 312 ? 7.386 -31.317 8.608 1.00 95.50 312 GLY A O 1
ATOM 2391 N N . PRO A 1 313 ? 8.030 -29.265 7.935 1.00 95.44 313 PRO A N 1
ATOM 2392 C CA . PRO A 1 313 ? 6.793 -28.954 7.224 1.00 95.44 313 PRO A CA 1
ATOM 2393 C C . PRO A 1 313 ? 6.448 -29.907 6.074 1.00 95.44 313 PRO A C 1
ATOM 2395 O O . PRO A 1 313 ? 5.266 -30.066 5.774 1.00 95.44 313 PRO A O 1
ATOM 2398 N N . ILE A 1 314 ? 7.450 -30.535 5.450 1.00 96.06 314 ILE A N 1
ATOM 2399 C CA . ILE A 1 314 ? 7.295 -31.448 4.303 1.00 96.06 314 ILE A CA 1
ATOM 2400 C C . ILE A 1 314 ? 7.318 -32.931 4.695 1.00 96.06 314 ILE A C 1
ATOM 2402 O O . ILE A 1 314 ? 7.320 -33.793 3.824 1.00 96.06 314 ILE A O 1
ATOM 2406 N N . GLN A 1 315 ? 7.351 -33.262 5.990 1.00 95.75 315 GLN A N 1
ATOM 2407 C CA . GLN A 1 315 ? 7.188 -34.649 6.438 1.00 95.75 315 GLN A CA 1
ATOM 2408 C C . GLN A 1 315 ? 5.725 -35.103 6.328 1.00 95.75 315 GLN A C 1
ATOM 2410 O O . GLN A 1 315 ? 4.829 -34.257 6.313 1.00 95.75 315 GLN A O 1
ATOM 2415 N N . PRO A 1 316 ? 5.441 -36.421 6.320 1.00 95.06 316 PRO A N 1
ATOM 2416 C CA . PRO A 1 316 ? 4.071 -36.923 6.380 1.00 95.06 316 PRO A CA 1
ATOM 2417 C C . PRO A 1 316 ? 3.274 -36.290 7.532 1.00 95.06 316 PRO A C 1
ATOM 2419 O O . PRO A 1 316 ? 3.697 -36.332 8.687 1.00 95.06 316 PRO A O 1
ATOM 2422 N N . SER A 1 317 ? 2.089 -35.748 7.230 1.00 89.94 317 SER A N 1
ATOM 2423 C CA . SER A 1 317 ? 1.232 -34.942 8.135 1.00 89.94 317 SER A CA 1
ATOM 2424 C C . SER A 1 317 ? 1.693 -33.500 8.398 1.00 89.94 317 SER A C 1
ATOM 2426 O O . SER A 1 317 ? 1.049 -32.787 9.168 1.00 89.94 317 SER A O 1
ATOM 2428 N N . GLY A 1 318 ? 2.783 -33.059 7.773 1.00 90.00 318 GLY A N 1
ATOM 2429 C CA . GLY A 1 318 ? 3.246 -31.678 7.813 1.00 90.00 318 GLY A CA 1
ATOM 2430 C C . GLY A 1 318 ? 2.393 -30.745 6.937 1.00 90.00 318 GLY A C 1
ATOM 2431 O O . GLY A 1 318 ? 1.777 -31.189 5.965 1.00 90.00 318 GLY A O 1
ATOM 2432 N N . PRO A 1 319 ? 2.343 -29.438 7.258 1.00 88.38 319 PRO A N 1
ATOM 2433 C CA . PRO A 1 319 ? 1.509 -28.457 6.555 1.00 88.38 319 PRO A CA 1
ATOM 2434 C C . PRO A 1 319 ? 1.879 -28.241 5.078 1.00 88.38 319 PRO A C 1
ATOM 2436 O O . PRO A 1 319 ? 1.070 -27.699 4.330 1.00 88.38 319 PRO A O 1
ATOM 2439 N N . CYS A 1 320 ? 3.077 -28.651 4.654 1.00 90.06 320 CYS A N 1
ATOM 2440 C CA . CYS A 1 320 ? 3.586 -28.511 3.288 1.00 90.06 320 CYS A CA 1
ATOM 2441 C C . CYS A 1 320 ? 3.891 -29.869 2.633 1.00 90.06 320 CYS A C 1
ATOM 2443 O O . CYS A 1 320 ? 4.649 -29.920 1.669 1.00 90.06 320 CYS A O 1
ATOM 2445 N N . PHE A 1 321 ? 3.326 -30.967 3.150 1.00 94.62 321 PHE A N 1
ATOM 2446 C CA . PHE A 1 321 ? 3.538 -32.304 2.588 1.00 94.62 321 PHE A CA 1
ATOM 2447 C C . PHE A 1 321 ? 2.960 -32.452 1.176 1.00 94.62 321 PHE A C 1
ATOM 2449 O O . PHE A 1 321 ? 3.555 -33.116 0.337 1.00 94.62 321 PHE A O 1
ATOM 2456 N N . GLU A 1 322 ? 1.815 -31.835 0.893 1.00 92.44 322 GLU A N 1
ATOM 2457 C CA . GLU A 1 322 ? 1.175 -31.966 -0.416 1.00 92.44 322 GLU A CA 1
ATOM 2458 C C . GLU A 1 322 ? 1.618 -30.857 -1.393 1.00 92.44 322 GLU A C 1
ATOM 2460 O O . GLU A 1 322 ? 1.673 -29.688 -0.999 1.00 92.44 322 GLU A O 1
ATOM 2465 N N . PRO A 1 323 ? 1.871 -31.181 -2.678 1.00 92.31 323 PRO A N 1
ATOM 2466 C CA . PRO A 1 323 ? 1.798 -32.522 -3.263 1.00 92.31 323 PRO A CA 1
ATOM 2467 C C . PRO A 1 323 ? 2.994 -33.400 -2.858 1.00 92.31 323 PRO A C 1
ATOM 2469 O O . PRO A 1 323 ? 4.137 -32.945 -2.930 1.00 92.31 323 PRO A O 1
ATOM 2472 N N . ASP A 1 324 ? 2.733 -34.666 -2.510 1.00 95.06 324 ASP A N 1
ATOM 2473 C CA . ASP A 1 324 ? 3.765 -35.658 -2.156 1.00 95.06 324 ASP A CA 1
ATOM 2474 C C . ASP A 1 324 ? 4.620 -36.071 -3.370 1.00 95.06 324 ASP A C 1
ATOM 2476 O O . ASP A 1 324 ? 4.433 -37.112 -4.009 1.00 95.06 324 ASP A O 1
ATOM 2480 N N . THR A 1 325 ? 5.542 -35.189 -3.750 1.00 95.19 325 THR A N 1
ATOM 2481 C CA . THR A 1 325 ? 6.462 -35.365 -4.874 1.00 95.19 325 THR A CA 1
ATOM 2482 C C . THR A 1 325 ? 7.846 -34.863 -4.497 1.00 95.19 325 THR A C 1
ATOM 2484 O O . THR A 1 325 ? 7.995 -33.869 -3.785 1.00 95.19 325 THR A O 1
ATOM 2487 N N . VAL A 1 326 ? 8.879 -35.520 -5.028 1.00 95.38 326 VAL A N 1
ATOM 2488 C CA . VAL A 1 326 ? 10.277 -35.143 -4.765 1.00 95.38 326 VAL A CA 1
ATOM 2489 C C . VAL A 1 326 ? 10.561 -33.753 -5.317 1.00 95.38 326 VAL A C 1
ATOM 2491 O O . VAL A 1 326 ? 11.294 -32.991 -4.706 1.00 95.38 326 VAL A O 1
ATOM 2494 N N . GLU A 1 327 ? 9.944 -33.392 -6.437 1.00 94.81 327 GLU A N 1
ATOM 2495 C CA . GLU A 1 327 ? 10.024 -32.076 -7.054 1.00 94.81 327 GLU A CA 1
ATOM 2496 C C . GLU A 1 327 ? 9.493 -30.981 -6.117 1.00 94.81 327 GLU A C 1
ATOM 2498 O O . GLU A 1 327 ? 10.173 -29.975 -5.895 1.00 94.81 327 GLU A O 1
ATOM 2503 N N . ALA A 1 328 ? 8.301 -31.168 -5.539 1.00 92.31 328 ALA A N 1
ATOM 2504 C CA . ALA A 1 328 ? 7.701 -30.185 -4.639 1.00 92.31 328 ALA A CA 1
ATOM 2505 C C . ALA A 1 328 ? 8.461 -30.087 -3.312 1.00 92.31 328 ALA A C 1
ATOM 2507 O O . ALA A 1 328 ? 8.762 -28.983 -2.856 1.00 92.31 328 ALA A O 1
ATOM 2508 N N . HIS A 1 329 ? 8.839 -31.225 -2.727 1.00 95.62 329 HIS A N 1
ATOM 2509 C CA . HIS A 1 329 ? 9.607 -31.265 -1.482 1.00 95.62 329 HIS A CA 1
ATOM 2510 C C . HIS A 1 329 ? 11.016 -30.695 -1.656 1.00 95.62 329 HIS A C 1
ATOM 2512 O O . HIS A 1 329 ? 11.443 -29.896 -0.828 1.00 95.62 329 HIS A O 1
ATOM 2518 N N . ALA A 1 330 ? 11.715 -31.022 -2.750 1.00 94.88 330 ALA A N 1
ATOM 2519 C CA . ALA A 1 330 ? 13.017 -30.435 -3.074 1.00 94.88 330 ALA A CA 1
ATOM 2520 C C . ALA A 1 330 ? 12.903 -28.927 -3.320 1.00 94.88 330 ALA A C 1
ATOM 2522 O O . ALA A 1 330 ? 13.742 -28.171 -2.844 1.00 94.88 330 ALA A O 1
ATOM 2523 N N . SER A 1 331 ? 11.849 -28.469 -4.006 1.00 92.50 331 SER A N 1
ATOM 2524 C CA . SER A 1 331 ? 11.594 -27.031 -4.157 1.00 92.50 331 SER A CA 1
ATOM 2525 C C . SER A 1 331 ? 11.411 -26.360 -2.797 1.00 92.50 331 SER A C 1
ATOM 2527 O O . SER A 1 331 ? 11.944 -25.287 -2.583 1.00 92.50 331 SER A O 1
ATOM 2529 N N . HIS A 1 332 ? 10.702 -26.975 -1.850 1.00 91.06 332 HIS A N 1
ATOM 2530 C CA . HIS A 1 332 ? 10.550 -26.412 -0.507 1.00 91.06 332 HIS A CA 1
ATOM 2531 C C . HIS A 1 332 ? 11.871 -26.387 0.272 1.00 91.06 332 HIS A C 1
ATOM 2533 O O . HIS A 1 332 ? 12.304 -25.322 0.698 1.00 91.06 332 HIS A O 1
ATOM 2539 N N . ALA A 1 333 ? 12.534 -27.538 0.412 1.00 93.44 333 ALA A N 1
ATOM 2540 C CA . ALA A 1 333 ? 13.736 -27.677 1.232 1.00 93.44 333 ALA A CA 1
ATOM 2541 C C . ALA A 1 333 ? 14.911 -26.812 0.746 1.00 93.44 333 ALA A C 1
ATOM 2543 O O . ALA A 1 333 ? 15.745 -26.409 1.545 1.00 93.44 333 ALA A O 1
ATOM 2544 N N . MET A 1 334 ? 14.984 -26.513 -0.554 1.00 88.25 334 MET A N 1
ATOM 2545 C CA . MET A 1 334 ? 16.048 -25.679 -1.125 1.00 88.25 334 MET A CA 1
ATOM 2546 C C . MET A 1 334 ? 15.799 -24.166 -0.974 1.00 88.25 334 MET A C 1
ATOM 2548 O O . MET A 1 334 ? 16.658 -23.380 -1.373 1.00 88.25 334 MET A O 1
ATOM 2552 N N . ASN A 1 335 ? 14.637 -23.755 -0.452 1.00 84.31 335 ASN A N 1
ATOM 2553 C CA . ASN A 1 335 ? 14.277 -22.350 -0.214 1.00 84.31 335 ASN A CA 1
ATOM 2554 C C . ASN A 1 335 ? 14.120 -21.988 1.271 1.00 84.31 335 ASN A C 1
ATOM 2556 O O . ASN A 1 335 ? 13.780 -20.837 1.565 1.00 84.31 335 ASN A O 1
ATOM 2560 N N . ASP A 1 336 ? 14.333 -22.948 2.169 1.00 76.69 336 ASP A N 1
ATOM 2561 C CA . ASP A 1 336 ? 14.350 -22.733 3.618 1.00 76.69 336 ASP A CA 1
ATOM 2562 C C . ASP A 1 336 ? 15.716 -22.196 4.083 1.00 76.69 336 ASP A C 1
ATOM 2564 O O . ASP A 1 336 ? 15.734 -21.177 4.816 1.00 76.69 336 ASP A O 1
#

Nearest PDB structures (foldseek):
  6jms-assembly1_A  TM=9.344E-01  e=8.151E-22  Cryptomeria japonica
  2cyg-assembly1_A  TM=9.233E-01  e=9.021E-21  Musa acuminata
  3ur8-assembly1_A  TM=9.179E-01  e=1.174E-18  Solanum tuberosum
  4iis-assembly4_D  TM=9.154E-01  e=1.406E-18  Hevea brasiliensis
  3ur7-assembly2_B  TM=9.138E-01  e=6.706E-18  Solanum tuberosum

Secondary structure (DSSP, 8-state):
---SSHHHH-GGGHHHHHHHHHHHHHHHHHTT-TTTS-----EEGGGEEE-SSGGG-EE-GGGHHHHHHHHHHHHHHT--EEEE--HHHHHHH-TTS-HHHHTT-SS---EEETTTTEEES-HHHHHHHHHHHHHHHTT---S--B-TT--B----S--EEEEEE---SEEEE-------GGGGGGTT--HHHHHHHHHHHHTS--EEEEEEEHHHHHHHHHHHHHHHHTT----SS-TT----EEES-SB--TT--SSSGGG---SB-TTS-BSS-------PPP-GGG-HHHHHHHHHHHHSTTT----GGGSTTSTT--S--HHHHHHHHTT-

Sequence (336 aa):
KVGNEVFQQRPDLSSSLVRAMQNVYDGLAKVGLADAIKVSSPVAFDALDVSFPPSQGRFRGELQSYIRPMLDFHRRTGSDFTVNIYPYFAYRDNPDINLDYALGRLPNPGAFDDKSGKSYFSLLDAQLDAVYFAMAALGFTTAAHTDTIGIPHQRDGSGVSVSESGWSSNGESLRRLRWGPDAALARGGTSARRVELEMALQNASVAVEHGASVENAQAYNSNLVKRVLAGKTGTPLHPDADLDVYVFSLFNENLKPGLESERNFGLFYPDGTKVYDVQFRAWCVADPAAGREKLQAALDWACGPQGGANCGPIQPSGPCFEPDTVEAHASHAMND